Protein AF-A0A1Y1UZ65-F1 (afdb_monomer)

Sequence (209 aa):
MGFFDKCLCCFCLSKEESVKVATLSMIIIEILYSIFQLSVKNLVSFVFSILSIALIISLVLFIIGIKNDNTKYINQFKTFSGTILAIQVILLIKSIINSTMEYSSATDIEKIEEIKIDMENNNANMDISNENIISLIRTIALGSIILSIVFILIDIDYYISTTYYIKELLQIIDSKNMAMMKEESIQMMNNLSSNISNSNNLSFCYSNN

pLDDT: mean 87.38, std 12.07, range [41.28, 97.12]

Organism: NCBI:txid1754191

Structure (mmCIF, N/CA/C/O backbone):
data_AF-A0A1Y1UZ65-F1
#
_entry.id   AF-A0A1Y1UZ65-F1
#
loop_
_atom_site.group_PDB
_atom_site.id
_atom_site.type_symbol
_atom_site.label_atom_id
_atom_site.label_alt_id
_atom_site.label_comp_id
_atom_site.label_asym_id
_atom_site.label_entity_id
_atom_site.label_seq_id
_atom_site.pdbx_PDB_ins_code
_atom_site.Cartn_x
_atom_site.Cartn_y
_atom_site.Cartn_z
_atom_site.occupancy
_atom_site.B_iso_or_equiv
_atom_site.auth_seq_id
_atom_site.auth_comp_id
_atom_site.auth_asym_id
_atom_site.auth_atom_id
_atom_site.pdbx_PDB_model_num
ATOM 1 N N . MET A 1 1 ? -19.201 -10.030 -0.491 1.00 45.59 1 MET A N 1
ATOM 2 C CA . MET A 1 1 ? -18.348 -10.896 0.337 1.00 45.59 1 MET A CA 1
ATOM 3 C C . MET A 1 1 ? -16.938 -10.694 -0.168 1.00 45.59 1 MET A C 1
ATOM 5 O O . MET A 1 1 ? -16.686 -11.030 -1.320 1.00 45.59 1 MET A O 1
ATOM 9 N N . GLY A 1 2 ? -16.119 -9.971 0.594 1.00 41.28 2 GLY A N 1
ATOM 10 C CA . GLY A 1 2 ? -14.750 -9.624 0.190 1.00 41.28 2 GLY A CA 1
ATOM 11 C C . GLY A 1 2 ? -13.835 -10.842 0.280 1.00 41.28 2 GLY A C 1
ATOM 12 O O . GLY A 1 2 ? -14.161 -11.803 0.980 1.00 41.28 2 GLY A O 1
ATOM 13 N N . PHE A 1 3 ? -12.683 -10.803 -0.391 1.00 44.22 3 PHE A N 1
ATOM 14 C CA . PHE A 1 3 ? -11.696 -11.892 -0.373 1.00 44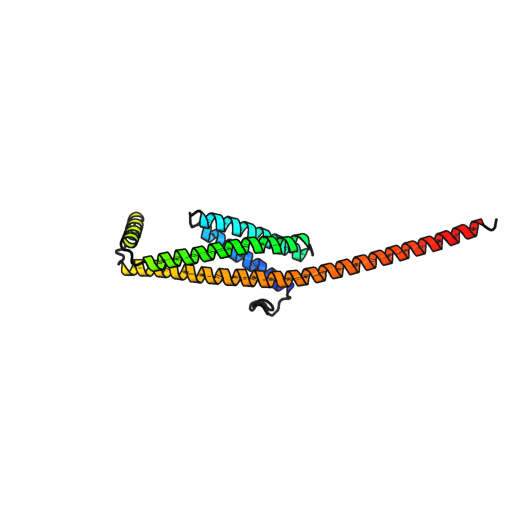.22 3 PHE A CA 1
ATOM 15 C C . PHE A 1 3 ? -11.200 -12.217 1.059 1.00 44.22 3 PHE A C 1
ATOM 17 O O . PHE A 1 3 ? -10.676 -13.301 1.311 1.00 44.22 3 PHE A O 1
ATOM 24 N N . PHE A 1 4 ? -11.439 -11.313 2.022 1.00 47.28 4 PHE A N 1
ATOM 25 C CA . PHE A 1 4 ? -11.056 -11.428 3.430 1.00 47.28 4 PHE A CA 1
ATOM 26 C C . PHE A 1 4 ? -12.197 -11.672 4.440 1.00 47.28 4 PHE A C 1
ATOM 28 O O . PHE A 1 4 ? -11.920 -11.679 5.638 1.00 47.28 4 PHE A O 1
ATOM 35 N N . ASP A 1 5 ? -13.453 -11.933 4.036 1.00 49.28 5 ASP A N 1
ATOM 36 C CA . ASP A 1 5 ? -14.495 -12.334 5.018 1.00 49.28 5 ASP A CA 1
ATOM 37 C C . ASP A 1 5 ? -14.121 -13.645 5.743 1.00 49.28 5 ASP A C 1
ATOM 39 O O . ASP A 1 5 ? -14.503 -13.885 6.890 1.00 49.28 5 ASP A O 1
ATOM 43 N N . LYS A 1 6 ? -13.301 -14.463 5.077 1.00 51.88 6 LYS A N 1
ATOM 44 C CA . LYS A 1 6 ? -12.410 -15.463 5.662 1.00 51.88 6 LYS A CA 1
ATOM 45 C C . LYS A 1 6 ? -11.116 -15.357 4.870 1.00 51.88 6 LYS A C 1
ATOM 47 O O . LYS A 1 6 ? -11.086 -15.800 3.727 1.00 51.88 6 LYS A O 1
ATOM 52 N N . CYS A 1 7 ? -10.087 -14.714 5.418 1.00 53.38 7 CYS A N 1
ATOM 53 C CA . CYS A 1 7 ? -8.776 -14.662 4.776 1.00 53.38 7 CYS A CA 1
ATOM 54 C C . CYS A 1 7 ? -8.394 -16.080 4.311 1.00 53.38 7 CYS A C 1
ATOM 56 O O . CYS A 1 7 ? -8.424 -17.015 5.114 1.00 53.38 7 CYS A O 1
ATOM 58 N N . LEU A 1 8 ? -8.075 -16.252 3.022 1.00 52.97 8 LEU A N 1
ATOM 59 C CA . LEU A 1 8 ? -7.710 -17.548 2.422 1.00 52.97 8 LEU A CA 1
ATOM 60 C C . LEU A 1 8 ? -6.551 -18.226 3.184 1.00 52.97 8 LEU A C 1
ATOM 62 O O . LEU A 1 8 ? -6.441 -19.449 3.216 1.00 52.97 8 LEU A O 1
ATOM 66 N N . CYS A 1 9 ? -5.736 -17.413 3.862 1.00 52.25 9 CYS A N 1
ATOM 67 C CA . CYS A 1 9 ? -4.599 -17.798 4.692 1.00 52.25 9 CYS A CA 1
ATOM 68 C C . CYS A 1 9 ? -4.980 -18.171 6.142 1.00 52.25 9 CYS A C 1
ATOM 70 O O . CYS A 1 9 ? -4.142 -18.689 6.877 1.00 52.25 9 CYS A O 1
ATOM 72 N N . CYS A 1 10 ? -6.200 -17.862 6.600 1.00 57.31 10 CYS A N 1
ATOM 73 C CA . CYS A 1 10 ? -6.578 -17.879 8.019 1.00 57.31 10 CYS A CA 1
ATOM 74 C C . CYS A 1 10 ? -8.000 -18.408 8.281 1.00 57.31 10 CYS A C 1
ATOM 76 O O . CYS A 1 10 ? -8.716 -17.871 9.125 1.00 57.31 10 CYS A O 1
ATOM 78 N N . PHE A 1 11 ? -8.409 -19.495 7.620 1.00 59.91 11 PHE A N 1
ATOM 79 C CA . PHE A 1 11 ? -9.717 -20.142 7.843 1.00 59.91 11 PHE A CA 1
ATOM 80 C C . PHE A 1 11 ? -10.023 -20.520 9.308 1.00 59.91 11 PHE A C 1
ATOM 82 O O . PHE A 1 11 ? -11.184 -20.756 9.641 1.00 59.91 11 PHE A O 1
ATOM 89 N N . CYS A 1 12 ? -9.010 -20.565 10.177 1.00 74.25 12 CYS A N 1
ATOM 90 C CA . CYS A 1 12 ? -9.132 -20.954 11.582 1.00 74.25 12 CYS A CA 1
ATOM 91 C C . CYS A 1 12 ? -9.103 -19.777 12.575 1.00 74.25 12 CYS A C 1
ATOM 93 O O . CYS A 1 12 ? -9.217 -20.017 13.776 1.00 74.25 12 CYS A O 1
ATOM 95 N N . LEU A 1 13 ? -8.913 -18.531 12.122 1.00 77.69 13 LEU A N 1
ATOM 96 C CA . LEU A 1 13 ? -8.821 -17.370 13.016 1.00 77.69 13 LEU A CA 1
ATOM 97 C C . LEU A 1 13 ? -10.171 -16.666 13.171 1.00 77.69 13 LEU A C 1
ATOM 99 O O . LEU A 1 13 ? -10.989 -16.629 12.252 1.00 77.69 13 LEU A O 1
ATOM 103 N N . SER A 1 14 ? -10.399 -16.083 14.351 1.00 86.25 14 SER A N 1
ATOM 104 C CA . SER A 1 14 ? -11.525 -15.172 14.555 1.00 86.25 14 SER A CA 1
ATOM 105 C C . SER A 1 14 ? -11.371 -13.945 13.649 1.00 86.25 14 SER A C 1
ATOM 107 O O . SER A 1 14 ? -10.269 -13.608 13.214 1.00 86.25 14 SER A O 1
ATOM 109 N N . LYS A 1 15 ? -12.476 -13.247 13.368 1.00 83.81 15 LYS A N 1
ATOM 110 C CA . LYS A 1 15 ? -12.462 -12.056 12.504 1.00 83.81 15 LYS A CA 1
ATOM 111 C C . LYS A 1 15 ? -11.484 -10.987 13.008 1.00 83.81 15 LYS A C 1
ATOM 113 O O . LYS A 1 15 ? -10.740 -10.415 12.219 1.00 83.81 15 LYS A O 1
ATOM 118 N N . GLU A 1 16 ? -11.446 -10.775 14.322 1.00 88.38 16 GLU A N 1
ATOM 119 C CA . GLU A 1 16 ? -10.513 -9.854 14.974 1.00 88.38 16 GLU A CA 1
ATOM 120 C C . GLU A 1 16 ? -9.050 -10.270 14.766 1.00 88.38 16 GLU A C 1
ATOM 122 O O . GLU A 1 16 ? -8.234 -9.458 14.328 1.00 88.38 16 GLU A O 1
ATOM 127 N N . GLU A 1 17 ? -8.712 -11.536 15.029 1.00 88.81 17 GLU A N 1
ATOM 128 C CA . GLU A 1 17 ? -7.342 -12.032 14.862 1.00 88.81 17 GLU A CA 1
ATOM 129 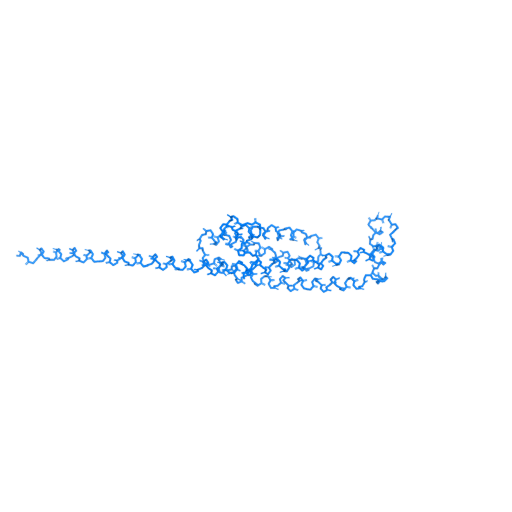C C . GLU A 1 17 ? -6.913 -12.027 13.390 1.00 88.81 17 GLU A C 1
ATOM 131 O O . GLU A 1 17 ? -5.784 -11.658 13.074 1.00 88.81 17 GLU A O 1
ATOM 136 N N . SER A 1 18 ? -7.829 -12.334 12.468 1.00 87.81 18 SER A N 1
ATOM 137 C CA . SER A 1 18 ? -7.574 -12.232 11.030 1.00 87.81 18 SER A CA 1
ATOM 138 C C . SER A 1 18 ? -7.218 -10.802 10.616 1.00 87.81 18 SER A C 1
ATOM 140 O O . SER A 1 18 ? -6.289 -10.612 9.833 1.00 87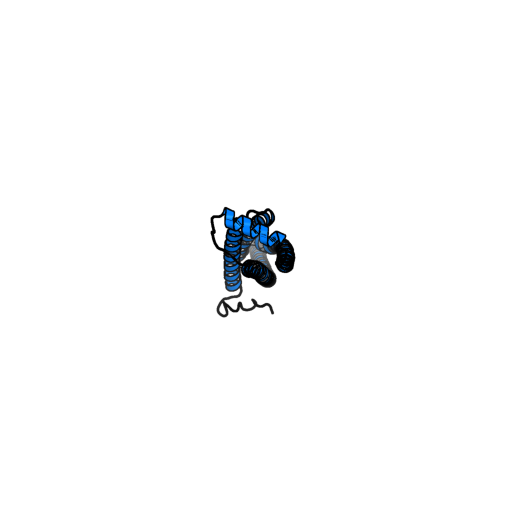.81 18 SER A O 1
ATOM 142 N N . VAL A 1 19 ? -7.924 -9.790 11.134 1.00 90.19 19 VAL A N 1
ATOM 143 C CA . VAL A 1 19 ? -7.627 -8.380 10.829 1.00 90.19 19 VAL A CA 1
ATOM 144 C C . VAL A 1 19 ? -6.292 -7.961 11.433 1.00 90.19 19 VAL A C 1
ATOM 146 O O . VAL A 1 19 ? -5.516 -7.291 10.754 1.00 90.19 19 VAL A O 1
ATOM 149 N N . LYS A 1 20 ? -5.968 -8.387 12.660 1.00 91.00 20 LYS A N 1
ATOM 150 C CA . LYS A 1 20 ? -4.657 -8.114 13.276 1.00 91.00 20 LYS A CA 1
ATOM 151 C C . LYS A 1 20 ? -3.515 -8.707 12.452 1.00 91.00 20 LYS A C 1
ATOM 153 O O . LYS A 1 20 ? -2.557 -7.997 12.156 1.00 91.00 20 LYS A O 1
ATOM 158 N N . VAL A 1 21 ? -3.629 -9.973 12.045 1.00 91.44 21 VAL A N 1
ATOM 159 C CA . VAL A 1 21 ? -2.618 -10.642 11.211 1.00 91.44 21 VAL A CA 1
ATOM 160 C C . VAL A 1 21 ? -2.488 -9.949 9.856 1.00 91.44 21 VAL A C 1
ATOM 162 O O . VAL A 1 21 ? -1.374 -9.618 9.465 1.00 91.44 21 VAL A O 1
ATOM 165 N N . ALA A 1 22 ? -3.600 -9.644 9.181 1.00 91.94 22 ALA A N 1
ATOM 166 C CA . ALA A 1 22 ? -3.573 -8.916 7.911 1.00 91.94 22 ALA A CA 1
ATOM 167 C C . ALA A 1 22 ? -2.931 -7.525 8.056 1.00 91.94 22 ALA A C 1
ATOM 169 O O . ALA A 1 22 ? -2.103 -7.141 7.234 1.00 91.94 22 ALA A O 1
ATOM 170 N N . THR A 1 23 ? -3.244 -6.800 9.134 1.00 94.50 23 THR A N 1
ATOM 171 C CA . THR A 1 23 ? -2.644 -5.490 9.436 1.00 94.50 23 THR A CA 1
ATOM 172 C C . THR A 1 23 ? -1.132 -5.610 9.627 1.00 94.50 23 THR A C 1
ATOM 174 O O . THR A 1 23 ? -0.376 -4.806 9.087 1.00 94.50 23 THR A O 1
ATOM 177 N N . LEU A 1 24 ? -0.668 -6.632 10.353 1.00 95.12 24 LEU A N 1
ATOM 178 C CA . LEU A 1 24 ? 0.761 -6.900 10.533 1.00 95.12 24 LEU A CA 1
ATOM 179 C C . LEU A 1 24 ? 1.447 -7.263 9.210 1.00 95.12 24 LEU A C 1
ATOM 181 O O . LEU A 1 24 ? 2.537 -6.764 8.938 1.00 95.12 24 LEU A O 1
ATOM 185 N N . SER A 1 25 ? 0.811 -8.081 8.369 1.00 93.19 25 SER A N 1
ATOM 186 C CA . SER A 1 25 ? 1.319 -8.393 7.030 1.00 93.19 25 SER A CA 1
ATOM 187 C C . SER A 1 25 ? 1.437 -7.138 6.164 1.00 93.19 25 SER A C 1
ATOM 189 O O . SER A 1 25 ? 2.477 -6.945 5.540 1.00 93.19 25 SER A O 1
ATOM 191 N N . MET A 1 26 ? 0.436 -6.250 6.184 1.00 93.75 26 MET A N 1
ATOM 192 C CA . MET A 1 26 ? 0.495 -4.970 5.470 1.00 93.75 26 MET A CA 1
ATOM 193 C C . MET A 1 26 ? 1.620 -4.071 5.985 1.00 93.75 26 MET A C 1
ATOM 195 O O . MET A 1 26 ? 2.338 -3.489 5.180 1.00 93.75 26 MET A O 1
ATOM 199 N N . ILE A 1 27 ? 1.843 -4.007 7.303 1.00 95.81 27 ILE A N 1
ATOM 200 C CA . ILE A 1 27 ? 2.982 -3.268 7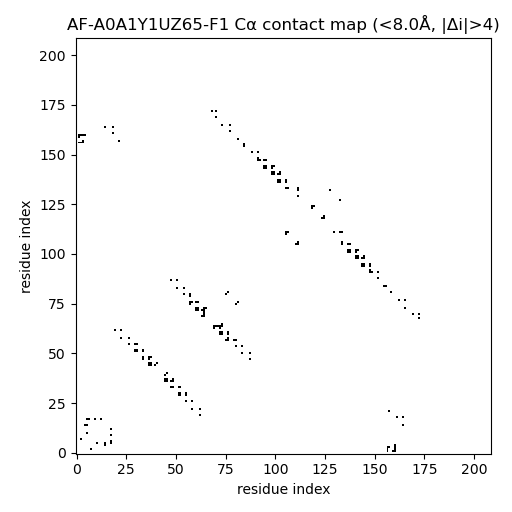.873 1.00 95.81 27 ILE A CA 1
ATOM 201 C C . ILE A 1 27 ? 4.311 -3.812 7.330 1.00 95.81 27 ILE A C 1
ATOM 203 O O . ILE A 1 27 ? 5.174 -3.032 6.936 1.00 95.81 27 ILE A O 1
ATOM 207 N N . ILE A 1 28 ? 4.487 -5.137 7.290 1.00 95.69 28 ILE A N 1
ATOM 208 C CA . ILE A 1 28 ? 5.716 -5.756 6.769 1.00 95.69 28 ILE A CA 1
ATOM 209 C C . ILE A 1 28 ? 5.898 -5.424 5.284 1.00 95.69 28 ILE A C 1
ATOM 211 O O . ILE A 1 28 ? 6.995 -5.040 4.879 1.00 95.69 28 ILE A O 1
ATOM 215 N N . ILE A 1 29 ? 4.834 -5.543 4.486 1.00 92.88 29 ILE A N 1
ATOM 216 C CA . ILE A 1 29 ? 4.851 -5.219 3.055 1.00 92.88 29 ILE A CA 1
ATOM 217 C C . ILE A 1 29 ? 5.246 -3.751 2.839 1.00 92.88 29 ILE A C 1
ATOM 219 O O . ILE A 1 29 ? 6.142 -3.480 2.044 1.00 92.88 29 ILE A O 1
ATOM 223 N N . GLU A 1 30 ? 4.654 -2.821 3.588 1.00 93.12 30 GLU A N 1
ATOM 224 C CA . GLU A 1 30 ? 4.954 -1.386 3.503 1.00 93.12 30 GLU A CA 1
ATOM 225 C C . GLU A 1 30 ? 6.395 -1.053 3.917 1.00 93.12 30 GLU A C 1
ATOM 227 O O . GLU A 1 30 ? 7.058 -0.237 3.275 1.00 93.12 30 GLU A O 1
ATOM 232 N N . ILE A 1 31 ? 6.934 -1.726 4.940 1.00 94.25 31 ILE A N 1
ATOM 233 C CA . ILE A 1 31 ? 8.343 -1.574 5.332 1.00 94.25 31 ILE A CA 1
ATOM 234 C C . ILE A 1 31 ? 9.268 -2.040 4.203 1.00 94.25 31 ILE A C 1
ATOM 236 O O . ILE A 1 31 ? 10.203 -1.324 3.839 1.00 94.25 31 ILE A O 1
ATOM 240 N N . LEU A 1 32 ? 9.018 -3.224 3.635 1.00 92.31 32 LEU A N 1
ATOM 241 C CA . LEU A 1 32 ? 9.824 -3.756 2.534 1.00 92.31 32 LEU A CA 1
ATOM 242 C C . LEU A 1 32 ? 9.746 -2.849 1.302 1.00 92.31 32 LEU A C 1
ATOM 244 O O . LEU A 1 32 ? 10.771 -2.560 0.682 1.00 92.31 32 LEU A O 1
ATOM 248 N N . TYR A 1 33 ? 8.550 -2.352 0.989 1.00 88.12 33 TYR A N 1
ATOM 249 C CA . TYR A 1 33 ? 8.326 -1.419 -0.106 1.00 88.12 33 TYR A CA 1
ATOM 250 C C . TYR A 1 33 ? 9.060 -0.087 0.113 1.00 88.12 33 TYR A C 1
ATOM 252 O O . TYR A 1 33 ? 9.748 0.389 -0.789 1.00 88.12 33 TYR A O 1
ATOM 260 N N . SER A 1 34 ? 9.011 0.473 1.325 1.00 89.69 34 SER A N 1
ATOM 261 C CA . SER A 1 34 ? 9.770 1.674 1.699 1.00 89.69 34 SER A CA 1
ATOM 262 C C . SER A 1 34 ? 11.281 1.490 1.544 1.00 89.69 34 SER A C 1
ATOM 264 O O . SER A 1 34 ? 11.950 2.346 0.969 1.00 89.69 34 SER A O 1
ATOM 266 N N . ILE A 1 35 ? 11.836 0.366 2.013 1.00 89.50 35 ILE A N 1
ATOM 267 C CA . ILE A 1 35 ? 13.273 0.066 1.879 1.00 89.50 35 ILE A CA 1
ATOM 268 C C . ILE A 1 35 ? 13.672 -0.025 0.401 1.00 89.50 35 ILE A C 1
ATOM 270 O O . ILE A 1 35 ? 14.699 0.526 -0.001 1.00 89.50 35 ILE A O 1
ATOM 274 N N . PHE A 1 36 ? 12.848 -0.683 -0.416 1.00 87.19 36 PHE A N 1
ATOM 275 C CA . PHE A 1 36 ? 13.073 -0.770 -1.855 1.00 87.19 36 PHE A CA 1
ATOM 276 C C . PHE A 1 36 ? 13.074 0.620 -2.509 1.00 87.19 36 PHE A C 1
ATOM 278 O O . PHE A 1 36 ? 14.002 0.957 -3.244 1.00 87.19 36 PHE A O 1
ATOM 285 N N . GLN A 1 37 ? 12.094 1.466 -2.180 1.00 86.00 37 GLN A N 1
ATOM 286 C CA . GLN A 1 37 ? 11.975 2.812 -2.745 1.00 86.00 37 GLN A CA 1
ATOM 287 C C . GLN A 1 37 ? 13.117 3.750 -2.337 1.00 86.00 37 GLN A C 1
ATOM 289 O O . GLN A 1 37 ? 13.541 4.568 -3.149 1.00 86.00 37 GLN A O 1
ATOM 294 N N . LEU A 1 38 ? 13.682 3.608 -1.134 1.00 83.69 38 LEU A N 1
ATOM 295 C CA . LEU A 1 38 ? 14.845 4.399 -0.702 1.00 83.69 38 LEU A CA 1
ATOM 296 C C . LEU A 1 38 ? 16.097 4.165 -1.562 1.00 83.69 38 LEU A C 1
ATOM 298 O O . LEU A 1 38 ? 16.977 5.025 -1.613 1.00 83.69 38 LEU A O 1
ATOM 302 N N . SER A 1 39 ? 16.176 3.028 -2.258 1.00 84.75 39 SER A N 1
ATOM 303 C CA . SER A 1 39 ? 17.274 2.740 -3.191 1.00 84.75 39 SER A CA 1
ATOM 304 C C . SER A 1 39 ? 17.165 3.560 -4.483 1.00 84.75 39 SER A C 1
ATOM 306 O O . SER A 1 39 ? 18.165 3.787 -5.165 1.00 84.75 39 SER A O 1
ATOM 308 N N . VAL A 1 40 ? 15.964 4.050 -4.804 1.00 83.19 40 VAL A N 1
ATOM 309 C CA . VAL A 1 40 ? 15.674 4.836 -6.001 1.00 83.19 40 VAL A CA 1
ATOM 310 C C . VAL A 1 40 ? 15.728 6.325 -5.645 1.00 83.19 40 VAL A C 1
ATOM 312 O O . VAL A 1 40 ? 14.835 6.877 -5.006 1.00 83.19 40 VAL A O 1
ATOM 315 N N . LYS A 1 41 ? 16.797 7.009 -6.063 1.00 84.31 41 LYS A N 1
ATOM 316 C CA . LYS A 1 41 ? 17.075 8.416 -5.714 1.00 84.31 41 LYS A CA 1
ATOM 317 C C . LYS A 1 41 ? 16.246 9.415 -6.533 1.00 84.31 41 LYS A C 1
ATOM 319 O O . LYS A 1 41 ? 16.802 10.285 -7.198 1.00 84.31 41 LYS A O 1
ATOM 324 N N . ASN A 1 42 ? 14.919 9.305 -6.502 1.00 87.69 42 ASN A N 1
ATOM 325 C CA . ASN A 1 42 ? 14.026 10.254 -7.166 1.00 87.69 42 ASN A CA 1
ATOM 326 C C . ASN A 1 42 ? 12.986 10.846 -6.190 1.00 87.69 42 ASN A C 1
ATOM 328 O O . ASN A 1 42 ? 12.662 10.267 -5.152 1.00 87.69 42 ASN A O 1
ATOM 332 N N . LEU A 1 43 ? 12.460 12.032 -6.524 1.00 87.75 43 LEU A N 1
ATOM 333 C CA . LEU A 1 43 ? 11.506 12.761 -5.677 1.00 87.75 43 LEU A CA 1
ATOM 334 C C . LEU A 1 43 ? 10.202 11.979 -5.445 1.00 87.75 43 LEU A C 1
ATOM 336 O O . LEU A 1 43 ? 9.610 12.067 -4.373 1.00 87.75 43 LEU A O 1
ATOM 340 N N . VAL A 1 44 ? 9.748 11.212 -6.438 1.00 86.94 44 VAL A N 1
ATOM 341 C CA . VAL A 1 44 ? 8.501 10.438 -6.357 1.00 86.94 44 VAL A CA 1
ATOM 342 C C . VAL A 1 44 ? 8.641 9.298 -5.342 1.00 86.94 44 VAL A C 1
ATOM 344 O O . VAL A 1 44 ? 7.777 9.143 -4.483 1.00 86.94 44 VAL A O 1
ATOM 347 N N . SER A 1 45 ? 9.752 8.564 -5.374 1.00 88.50 45 SER A N 1
ATOM 348 C CA . SER A 1 45 ? 10.125 7.515 -4.421 1.00 88.50 45 SER A CA 1
ATOM 349 C C . SER A 1 45 ? 10.267 8.064 -3.000 1.00 88.50 45 SER A C 1
ATOM 351 O O . SER A 1 45 ? 9.821 7.432 -2.039 1.00 88.50 45 SER A O 1
ATOM 353 N N . PHE A 1 46 ? 10.799 9.282 -2.854 1.00 90.00 46 PHE A N 1
ATOM 354 C CA . PHE A 1 46 ? 10.843 9.970 -1.563 1.00 90.00 46 PHE A CA 1
ATOM 355 C C . PHE A 1 46 ? 9.438 10.272 -1.014 1.00 90.00 46 PHE A C 1
ATOM 357 O O . PHE A 1 46 ? 9.152 9.976 0.146 1.00 90.00 46 PHE A O 1
ATOM 364 N N . VAL A 1 47 ? 8.530 10.793 -1.849 1.00 91.38 47 VAL A N 1
ATOM 365 C CA . VAL A 1 47 ? 7.127 11.035 -1.461 1.00 91.38 47 VAL A CA 1
ATOM 366 C C . VAL A 1 47 ? 6.422 9.728 -1.081 1.00 91.38 47 VAL A C 1
ATOM 368 O O . VAL A 1 47 ? 5.742 9.685 -0.056 1.00 91.38 47 VAL A O 1
ATOM 371 N N . PHE A 1 48 ? 6.624 8.649 -1.846 1.00 89.19 48 PHE A N 1
ATOM 372 C CA . PHE A 1 48 ? 6.101 7.320 -1.508 1.00 89.19 48 PHE A CA 1
ATOM 373 C C . PHE A 1 48 ? 6.577 6.837 -0.139 1.00 89.19 48 PHE A C 1
ATOM 375 O O . PHE A 1 48 ? 5.770 6.343 0.645 1.00 89.19 48 PHE A O 1
ATOM 382 N N . SER A 1 49 ? 7.861 7.021 0.166 1.00 91.31 49 SER A N 1
ATOM 383 C CA . SER A 1 49 ? 8.440 6.614 1.450 1.00 91.31 49 SER A CA 1
ATOM 384 C C . SER A 1 49 ? 7.787 7.360 2.620 1.00 91.31 49 SER A C 1
ATOM 386 O O . SER A 1 49 ? 7.441 6.751 3.629 1.00 91.31 49 SER A O 1
ATOM 388 N N . ILE A 1 50 ? 7.538 8.669 2.477 1.00 92.94 50 ILE A N 1
ATOM 389 C CA . ILE A 1 50 ? 6.835 9.460 3.502 1.00 92.94 50 ILE A CA 1
ATOM 390 C C . ILE A 1 50 ? 5.399 8.958 3.703 1.00 92.94 50 ILE A C 1
ATOM 392 O O . ILE A 1 50 ? 4.961 8.796 4.844 1.00 92.94 50 ILE A O 1
ATOM 396 N N . LEU A 1 51 ? 4.667 8.707 2.613 1.00 94.38 51 LEU A N 1
ATOM 397 C CA . LEU A 1 51 ? 3.292 8.200 2.679 1.00 94.38 51 LEU A CA 1
ATOM 398 C C . LEU A 1 51 ? 3.227 6.813 3.327 1.00 94.38 51 LEU A C 1
ATOM 400 O O . LEU A 1 51 ? 2.365 6.584 4.172 1.00 94.38 51 LEU A O 1
ATOM 404 N N . SER A 1 52 ? 4.165 5.928 2.989 1.00 92.56 52 SER A N 1
ATOM 405 C CA . SER A 1 52 ? 4.273 4.591 3.575 1.00 92.56 52 SER A CA 1
ATOM 406 C C . SER A 1 52 ? 4.559 4.652 5.080 1.00 92.56 52 SER A C 1
ATOM 408 O O . SER A 1 52 ? 3.857 4.021 5.867 1.00 92.56 52 SER A O 1
ATOM 410 N N . ILE A 1 53 ? 5.488 5.508 5.529 1.00 93.81 53 ILE A N 1
ATOM 411 C CA . ILE A 1 53 ? 5.743 5.730 6.965 1.00 93.81 53 ILE A CA 1
ATOM 412 C C . ILE A 1 53 ? 4.480 6.232 7.681 1.00 93.81 53 ILE A C 1
ATOM 414 O O . ILE A 1 53 ? 4.137 5.737 8.758 1.00 93.81 53 ILE A O 1
ATOM 418 N N . ALA A 1 54 ? 3.764 7.195 7.092 1.00 95.56 54 ALA A N 1
ATOM 419 C CA . ALA A 1 54 ? 2.516 7.698 7.659 1.00 95.56 54 ALA A CA 1
ATOM 420 C C . ALA A 1 54 ? 1.441 6.598 7.753 1.00 95.56 54 ALA A C 1
ATOM 422 O O . ALA A 1 54 ? 0.733 6.510 8.761 1.00 95.56 54 ALA A O 1
ATOM 423 N N . LEU A 1 55 ? 1.353 5.727 6.743 1.00 95.25 55 LEU A N 1
ATOM 424 C CA . LEU A 1 55 ? 0.446 4.583 6.744 1.00 95.25 55 LEU A CA 1
ATOM 425 C C . LEU A 1 55 ? 0.826 3.560 7.818 1.00 95.25 55 LEU A C 1
ATOM 427 O O . LEU A 1 55 ? -0.047 3.128 8.566 1.00 95.25 55 LEU A O 1
ATOM 431 N N . ILE A 1 56 ? 2.114 3.237 7.969 1.00 96.00 56 ILE A N 1
ATOM 432 C CA . ILE A 1 56 ? 2.620 2.342 9.021 1.00 96.00 56 ILE A CA 1
ATOM 433 C C . ILE A 1 56 ? 2.227 2.868 10.404 1.00 96.00 56 ILE A C 1
ATOM 435 O O . ILE A 1 56 ? 1.672 2.120 11.209 1.00 96.00 56 ILE A O 1
ATOM 439 N N . ILE A 1 57 ? 2.444 4.160 10.679 1.00 96.25 57 ILE A N 1
ATOM 440 C CA . ILE A 1 57 ? 2.032 4.780 11.949 1.00 96.25 57 ILE A CA 1
ATOM 441 C C . ILE A 1 57 ? 0.517 4.628 12.152 1.00 96.25 57 ILE A C 1
ATOM 443 O O . ILE A 1 57 ? 0.072 4.240 13.234 1.00 96.25 57 ILE A O 1
ATOM 447 N N . SER A 1 58 ? -0.281 4.873 11.109 1.00 96.12 58 SER A N 1
ATOM 448 C CA . SER A 1 58 ? -1.736 4.697 11.156 1.00 96.12 58 SER A CA 1
ATOM 449 C C . SER A 1 58 ? -2.152 3.251 11.441 1.00 96.12 58 SER A C 1
ATOM 451 O O . SER A 1 58 ? -3.090 3.032 12.205 1.00 96.12 58 SER A O 1
ATOM 453 N N . LEU A 1 59 ? -1.474 2.264 10.851 1.00 96.00 59 LEU A N 1
ATOM 454 C CA . LEU A 1 59 ? -1.744 0.836 11.048 1.00 96.00 59 LEU A CA 1
ATOM 455 C C . LEU A 1 59 ? -1.383 0.396 12.474 1.00 96.00 59 LEU A C 1
ATOM 457 O O . LEU A 1 59 ? -2.137 -0.338 13.110 1.00 96.00 59 LEU A O 1
ATOM 461 N N . VAL A 1 60 ? -0.276 0.900 13.026 1.00 97.00 60 VAL A N 1
ATOM 462 C CA . VAL A 1 60 ? 0.107 0.651 14.424 1.00 97.00 60 VAL A CA 1
ATOM 463 C C . VAL A 1 60 ? -0.930 1.237 15.386 1.00 97.00 60 VAL A C 1
ATOM 465 O O . VAL A 1 60 ? -1.383 0.545 16.301 1.00 97.00 60 VAL A O 1
ATOM 468 N N . LEU A 1 61 ? -1.362 2.484 15.163 1.00 96.69 61 LEU A N 1
ATOM 469 C CA . LEU A 1 61 ? -2.432 3.103 15.952 1.00 96.69 61 LEU A CA 1
ATOM 470 C C . LEU A 1 61 ? -3.749 2.333 15.831 1.00 96.69 61 LEU A C 1
ATOM 472 O O . LEU A 1 61 ? -4.478 2.220 16.815 1.00 96.69 61 LEU A O 1
ATOM 476 N N . PHE A 1 62 ? -4.038 1.760 14.663 1.00 96.75 62 PHE A N 1
ATOM 477 C CA . PHE A 1 62 ? -5.215 0.927 14.455 1.00 96.75 62 PHE A CA 1
ATOM 478 C C . PHE A 1 62 ? -5.182 -0.358 15.294 1.00 96.75 62 PHE A C 1
ATOM 480 O O . PHE A 1 62 ? -6.162 -0.651 15.979 1.00 96.75 62 PHE A O 1
ATOM 487 N N . ILE A 1 63 ? -4.049 -1.070 15.338 1.00 96.50 63 ILE A N 1
ATOM 488 C CA . ILE A 1 63 ? -3.877 -2.252 16.205 1.00 96.50 63 ILE A CA 1
ATOM 489 C C . ILE A 1 63 ? -4.081 -1.879 17.680 1.00 96.50 63 ILE A C 1
ATOM 491 O O . ILE A 1 63 ? -4.790 -2.578 18.408 1.00 96.50 63 ILE A O 1
ATOM 495 N N . ILE A 1 64 ? -3.492 -0.763 18.124 1.00 97.12 64 ILE A N 1
ATOM 496 C CA . ILE A 1 64 ? -3.674 -0.241 19.489 1.00 97.12 64 ILE A CA 1
ATOM 497 C C . ILE A 1 64 ? -5.147 0.114 19.742 1.00 97.12 64 ILE A C 1
ATOM 499 O O . ILE A 1 64 ? -5.663 -0.132 20.833 1.00 97.12 64 ILE A O 1
ATOM 503 N N . GLY A 1 65 ? -5.823 0.673 18.737 1.00 95.88 65 GLY A N 1
ATOM 504 C CA . GLY A 1 65 ? -7.242 1.007 18.764 1.00 95.88 65 GLY A CA 1
ATOM 505 C C . GLY A 1 65 ? -8.129 -0.213 18.978 1.00 95.88 65 GLY A C 1
ATOM 506 O O . GLY A 1 65 ? -8.951 -0.190 19.889 1.00 95.88 65 GLY A O 1
ATOM 507 N N . ILE A 1 66 ? -7.914 -1.283 18.203 1.00 95.00 66 ILE A N 1
ATOM 508 C CA . ILE A 1 66 ? -8.633 -2.557 18.361 1.00 95.00 66 ILE A CA 1
ATOM 509 C C . ILE A 1 66 ? -8.395 -3.130 19.759 1.00 95.00 66 ILE A C 1
ATOM 511 O O . ILE A 1 66 ? -9.345 -3.469 20.450 1.00 95.00 66 ILE A O 1
ATOM 515 N N . LYS A 1 67 ? -7.133 -3.207 20.203 1.00 95.25 67 LYS A N 1
ATOM 516 C CA . LYS A 1 67 ? -6.780 -3.833 21.488 1.00 95.25 67 LYS A CA 1
ATOM 517 C C . LYS A 1 67 ? -7.440 -3.159 22.699 1.00 95.25 67 LYS A C 1
ATOM 519 O O . LYS A 1 67 ? -7.679 -3.825 23.701 1.00 95.25 67 LYS A O 1
ATOM 524 N N . ASN A 1 68 ? -7.675 -1.851 22.624 1.00 94.75 68 ASN A N 1
ATOM 525 C CA . ASN A 1 68 ? -8.163 -1.047 23.744 1.00 94.75 68 ASN A CA 1
ATOM 526 C C . ASN A 1 68 ? -9.621 -0.580 23.574 1.00 94.75 68 ASN A C 1
ATOM 528 O O . ASN A 1 68 ? -10.022 0.340 24.284 1.00 94.75 68 ASN A O 1
ATOM 532 N N . ASP A 1 69 ? -10.378 -1.123 22.610 1.00 93.81 69 ASP A N 1
ATOM 533 C CA . ASP A 1 69 ? -11.725 -0.647 22.242 1.00 93.81 69 ASP A CA 1
ATOM 534 C C . ASP A 1 69 ? -11.784 0.888 22.022 1.00 93.81 69 ASP A C 1
ATOM 536 O O . ASP A 1 69 ? -12.792 1.555 22.272 1.00 93.81 69 ASP A O 1
ATOM 540 N N . ASN A 1 70 ? -10.680 1.495 21.564 1.00 95.25 70 ASN A N 1
ATOM 541 C CA . ASN A 1 70 ? -10.557 2.947 21.469 1.00 95.25 70 ASN A CA 1
ATOM 542 C C . ASN A 1 70 ? -11.092 3.451 20.123 1.00 95.25 70 ASN A C 1
ATOM 544 O O . ASN A 1 70 ? -10.377 3.512 19.114 1.00 95.25 70 ASN A O 1
ATOM 548 N N . THR A 1 71 ? -12.356 3.876 20.133 1.00 93.75 71 THR A N 1
ATOM 549 C CA . THR A 1 71 ? -13.082 4.365 18.951 1.00 93.75 71 THR A CA 1
ATOM 550 C C . THR A 1 71 ? -12.399 5.545 18.260 1.00 93.75 71 THR A C 1
ATOM 552 O O . THR A 1 71 ? -12.522 5.690 17.044 1.00 93.75 71 THR A O 1
ATOM 555 N N . LYS A 1 72 ? -11.626 6.369 18.984 1.00 95.25 72 LYS A N 1
ATOM 556 C CA . LYS A 1 72 ? -10.889 7.498 18.399 1.00 95.25 72 LYS A CA 1
ATOM 557 C C . LYS A 1 72 ? -9.818 7.012 17.425 1.00 95.25 72 LYS A C 1
ATOM 559 O O . LYS A 1 72 ? -9.772 7.505 16.302 1.00 95.25 72 LYS A O 1
ATOM 564 N N . TYR A 1 73 ? -8.992 6.043 17.819 1.00 95.00 73 TYR A N 1
ATOM 565 C CA . TYR A 1 73 ? -7.943 5.499 16.945 1.00 95.00 73 TYR A CA 1
ATOM 566 C C . TYR A 1 73 ? -8.524 4.693 15.781 1.00 95.00 73 TYR A C 1
ATOM 568 O O . TYR A 1 73 ? -8.065 4.827 14.648 1.00 95.00 73 TYR A O 1
ATOM 576 N N . ILE A 1 74 ? -9.589 3.929 16.039 1.00 94.75 74 ILE A N 1
ATOM 577 C CA . ILE A 1 74 ? -10.312 3.173 15.008 1.00 94.75 74 ILE A CA 1
ATOM 578 C C . ILE A 1 74 ? -10.882 4.117 13.931 1.00 94.75 74 ILE A C 1
ATOM 580 O O . ILE A 1 74 ? -10.711 3.885 12.733 1.00 94.75 74 ILE A O 1
ATOM 584 N N . ASN A 1 75 ? -11.514 5.223 14.340 1.00 92.75 75 ASN A N 1
ATOM 585 C CA . ASN A 1 75 ? -12.058 6.215 13.410 1.00 92.75 75 ASN A CA 1
ATOM 586 C C . ASN A 1 75 ? -10.970 7.023 12.691 1.00 92.75 75 ASN A C 1
ATOM 588 O O . ASN A 1 75 ? -11.135 7.353 11.516 1.00 92.75 75 ASN A O 1
ATOM 592 N N . GLN A 1 76 ? -9.856 7.329 13.364 1.00 93.25 76 GLN A N 1
ATOM 593 C CA . GLN A 1 76 ? -8.714 8.002 12.739 1.00 93.25 76 GLN A CA 1
ATOM 594 C C . GLN A 1 76 ? -8.141 7.177 11.587 1.00 93.25 76 GLN A C 1
ATOM 596 O O . GLN A 1 76 ? -7.940 7.734 10.510 1.00 93.25 76 GLN A O 1
ATOM 601 N N . PHE A 1 77 ? -7.960 5.865 11.777 1.00 93.88 77 PHE A N 1
ATOM 602 C CA . PHE A 1 77 ? -7.531 4.961 10.710 1.00 93.88 77 PHE A CA 1
ATOM 603 C C . PHE A 1 77 ? -8.459 5.060 9.491 1.00 93.88 77 PHE A C 1
ATOM 605 O O . PHE A 1 77 ? -8.009 5.356 8.389 1.00 93.88 77 PHE A O 1
ATOM 612 N N . LYS A 1 78 ? -9.778 4.924 9.679 1.00 90.81 78 LYS A N 1
ATOM 613 C CA . LYS A 1 78 ? -10.741 4.931 8.564 1.00 90.81 78 LYS A CA 1
ATOM 614 C C . LYS A 1 78 ? -10.579 6.143 7.632 1.00 90.81 78 LYS A C 1
ATOM 616 O O . LYS A 1 78 ? -10.568 5.977 6.410 1.00 90.81 78 LYS A O 1
ATOM 621 N N . THR A 1 79 ? -10.455 7.342 8.200 1.00 91.19 79 THR A N 1
ATOM 622 C CA . THR A 1 79 ? -10.353 8.597 7.435 1.00 91.19 79 THR A CA 1
ATOM 623 C C . THR A 1 79 ? -8.942 8.827 6.893 1.00 91.19 79 THR A C 1
ATOM 625 O O . THR A 1 79 ? -8.765 9.169 5.722 1.00 91.19 79 THR A O 1
ATOM 628 N N . PHE A 1 80 ? -7.928 8.640 7.739 1.00 94.19 80 PHE A N 1
ATOM 629 C CA . PHE A 1 80 ? -6.545 8.961 7.400 1.00 94.19 80 PHE A CA 1
ATOM 630 C C . PHE A 1 80 ? -5.959 7.946 6.416 1.00 94.19 80 PHE A C 1
ATOM 632 O O . PHE A 1 80 ? -5.429 8.331 5.376 1.00 94.19 80 PHE A O 1
ATOM 639 N N . SER A 1 81 ? -6.142 6.651 6.683 1.00 91.00 81 SER A N 1
ATOM 640 C CA . SER A 1 81 ? -5.658 5.574 5.817 1.00 91.00 81 SER A CA 1
ATOM 641 C C . SER A 1 81 ? -6.346 5.592 4.459 1.00 91.00 81 SER A C 1
ATOM 643 O O . SER A 1 81 ? -5.674 5.419 3.454 1.00 91.00 81 SER A O 1
ATOM 645 N N . GLY A 1 82 ? -7.650 5.895 4.399 1.00 91.56 82 GLY A N 1
ATOM 646 C CA . GLY A 1 82 ? -8.359 6.023 3.121 1.00 91.56 82 GLY A CA 1
ATOM 647 C C . GLY A 1 82 ? -7.815 7.156 2.245 1.00 91.56 82 GLY A C 1
ATOM 648 O O . GLY A 1 82 ? -7.693 7.001 1.033 1.00 91.56 82 GLY A O 1
ATOM 649 N N . THR A 1 83 ? -7.426 8.277 2.861 1.00 95.06 83 THR A N 1
ATOM 650 C CA . THR A 1 83 ? -6.814 9.406 2.142 1.00 95.06 83 THR A CA 1
ATOM 651 C C . THR A 1 83 ? -5.425 9.044 1.619 1.00 95.06 83 THR A C 1
ATOM 653 O O . THR A 1 83 ? -5.125 9.304 0.455 1.00 95.06 83 THR A O 1
ATOM 656 N N . ILE A 1 84 ? -4.587 8.414 2.452 1.00 94.94 84 ILE A N 1
ATOM 657 C CA . ILE A 1 84 ? -3.248 7.970 2.036 1.00 94.94 84 ILE A CA 1
ATOM 658 C C . ILE A 1 84 ? -3.347 6.953 0.899 1.00 94.94 84 ILE A C 1
ATOM 660 O O . ILE A 1 84 ? -2.668 7.115 -0.112 1.00 94.94 84 ILE A O 1
ATOM 664 N N . LEU A 1 85 ? -4.238 5.972 1.034 1.00 93.38 85 LEU A N 1
ATOM 665 C CA . LEU A 1 85 ? -4.484 4.939 0.034 1.00 93.38 85 LEU A CA 1
ATOM 666 C C . LEU A 1 85 ? -4.894 5.545 -1.313 1.00 93.38 85 LEU A C 1
ATOM 668 O O . LEU A 1 85 ? -4.355 5.177 -2.351 1.00 93.38 85 LEU A O 1
ATOM 672 N N . ALA A 1 86 ? -5.803 6.525 -1.310 1.00 95.31 86 ALA A N 1
ATOM 673 C CA . ALA A 1 86 ? -6.210 7.212 -2.534 1.00 95.31 86 ALA A CA 1
ATOM 674 C C . ALA A 1 86 ? -5.024 7.906 -3.228 1.00 95.31 86 ALA A C 1
ATOM 676 O O . ALA A 1 86 ? -4.876 7.808 -4.447 1.00 95.31 86 ALA A O 1
ATOM 677 N N . ILE A 1 87 ? -4.152 8.568 -2.459 1.00 95.62 87 ILE A N 1
ATOM 678 C CA . ILE A 1 87 ? -2.942 9.206 -2.994 1.00 95.62 87 ILE A CA 1
ATOM 679 C C . ILE A 1 87 ? -1.968 8.148 -3.535 1.00 95.62 87 ILE A C 1
ATOM 681 O O . ILE A 1 87 ? -1.466 8.309 -4.647 1.00 95.62 87 ILE A O 1
ATOM 685 N N . GLN A 1 88 ? -1.728 7.058 -2.799 1.00 92.50 88 GLN A N 1
ATOM 686 C CA . GLN A 1 88 ? -0.870 5.951 -3.238 1.00 92.50 88 GLN A CA 1
ATOM 687 C C . GLN A 1 88 ? -1.371 5.340 -4.552 1.00 92.50 88 GLN A C 1
ATOM 689 O O . GLN A 1 88 ? -0.586 5.200 -5.487 1.00 92.50 88 GLN A O 1
ATOM 694 N N . VAL A 1 89 ? -2.675 5.070 -4.677 1.00 95.06 89 VAL A N 1
ATOM 695 C CA . VAL A 1 89 ? -3.278 4.536 -5.909 1.00 95.06 89 VAL A CA 1
ATOM 696 C C . VAL A 1 89 ? -3.066 5.485 -7.092 1.00 95.06 89 VAL A C 1
ATOM 698 O O . VAL A 1 89 ? -2.672 5.035 -8.166 1.00 95.06 89 VAL A O 1
ATOM 701 N N . ILE A 1 90 ? -3.250 6.799 -6.914 1.00 95.81 90 ILE A N 1
ATOM 702 C CA . ILE A 1 90 ? -2.985 7.788 -7.977 1.00 95.81 90 ILE A CA 1
ATOM 703 C C . ILE A 1 90 ? -1.516 7.742 -8.416 1.00 95.81 90 ILE A C 1
ATOM 705 O O . ILE A 1 90 ? -1.217 7.774 -9.613 1.00 95.81 90 ILE A O 1
ATOM 709 N N . LEU A 1 91 ? -0.588 7.655 -7.462 1.00 93.50 91 LEU A N 1
ATOM 710 C CA . LEU A 1 91 ? 0.838 7.577 -7.764 1.00 93.50 91 LEU A CA 1
ATOM 711 C C . LEU A 1 91 ? 1.214 6.252 -8.450 1.00 93.50 91 LEU A C 1
ATOM 713 O O . LEU A 1 91 ? 2.039 6.264 -9.362 1.00 93.50 91 LEU A O 1
ATOM 717 N N . LEU A 1 92 ? 0.590 5.130 -8.077 1.00 93.12 92 LEU A N 1
ATOM 718 C CA . LEU A 1 92 ? 0.780 3.835 -8.739 1.00 93.12 92 LEU A CA 1
ATOM 719 C C . LEU A 1 92 ? 0.223 3.843 -10.169 1.00 93.12 92 LEU A C 1
ATOM 721 O O . LEU A 1 92 ? 0.884 3.354 -11.080 1.00 93.12 92 LEU A O 1
ATOM 725 N N . ILE A 1 93 ? -0.928 4.479 -10.409 1.00 95.94 93 ILE A N 1
ATOM 726 C CA . ILE A 1 93 ? -1.455 4.691 -11.768 1.00 95.94 93 ILE A CA 1
ATOM 727 C C . ILE A 1 93 ? -0.465 5.510 -12.603 1.00 95.94 93 ILE A C 1
ATOM 729 O O . ILE A 1 93 ? -0.162 5.146 -13.739 1.00 95.94 93 ILE A O 1
ATOM 733 N N . LYS A 1 94 ? 0.093 6.588 -12.039 1.00 94.56 94 LYS A N 1
ATOM 734 C CA . LYS A 1 94 ? 1.143 7.368 -12.708 1.00 94.56 94 LYS A CA 1
ATOM 735 C C . LYS A 1 94 ? 2.378 6.509 -13.016 1.00 94.56 94 LYS A C 1
ATOM 737 O O . LYS A 1 94 ? 2.936 6.635 -14.102 1.00 94.56 94 LYS A O 1
ATOM 742 N N . SER A 1 95 ? 2.776 5.626 -12.099 1.00 91.56 95 SER A N 1
ATOM 743 C CA . SER A 1 95 ? 3.871 4.670 -12.313 1.00 91.56 95 SER A CA 1
ATOM 744 C C . SER A 1 95 ? 3.587 3.736 -13.494 1.00 91.56 95 SER A C 1
ATOM 746 O O . SER A 1 95 ? 4.429 3.589 -14.374 1.00 91.56 95 SER A O 1
ATOM 748 N N . ILE A 1 96 ? 2.368 3.191 -13.586 1.00 96.12 96 ILE A N 1
ATOM 749 C CA . ILE A 1 96 ? 1.933 2.346 -14.710 1.00 96.12 96 ILE A CA 1
ATOM 750 C C . ILE A 1 96 ? 2.020 3.106 -16.040 1.00 96.12 96 ILE A C 1
ATOM 752 O O . ILE A 1 96 ? 2.516 2.557 -17.026 1.00 96.12 96 ILE A O 1
ATOM 756 N N . ILE A 1 97 ? 1.575 4.367 -16.078 1.00 96.69 97 ILE A N 1
ATOM 757 C CA . ILE A 1 97 ? 1.667 5.212 -17.279 1.00 96.69 97 ILE A CA 1
ATOM 758 C C . ILE A 1 97 ? 3.134 5.393 -17.687 1.00 96.69 97 ILE A C 1
ATOM 760 O O . ILE A 1 97 ? 3.476 5.145 -18.842 1.00 96.69 97 ILE A O 1
ATOM 764 N N . ASN A 1 98 ? 4.006 5.752 -16.741 1.00 93.44 98 ASN A N 1
ATOM 765 C CA . ASN A 1 98 ? 5.435 5.932 -17.001 1.00 93.44 98 ASN A CA 1
ATOM 766 C C . ASN A 1 98 ? 6.086 4.644 -17.527 1.00 93.44 98 ASN A C 1
ATOM 768 O O . ASN A 1 98 ? 6.743 4.677 -18.563 1.00 93.44 98 ASN A O 1
ATOM 772 N N . SER A 1 99 ? 5.841 3.498 -16.887 1.00 94.56 99 SER A N 1
ATOM 773 C CA . SER A 1 99 ? 6.376 2.211 -17.349 1.00 94.56 99 SER A CA 1
ATOM 774 C C . SER A 1 99 ? 5.812 1.800 -18.714 1.00 94.56 99 SER A C 1
ATOM 776 O O . SER A 1 99 ? 6.517 1.200 -19.520 1.00 94.56 99 SER A O 1
ATOM 778 N N . THR A 1 100 ? 4.571 2.169 -19.038 1.00 96.75 100 THR A N 1
ATOM 779 C CA . THR A 1 100 ? 4.003 1.942 -20.380 1.00 96.75 100 THR A CA 1
ATOM 780 C C . THR A 1 100 ? 4.709 2.794 -21.439 1.00 96.75 100 THR A C 1
ATOM 782 O O . THR A 1 100 ? 4.989 2.313 -22.543 1.00 96.75 100 THR A O 1
ATOM 785 N N . MET A 1 101 ? 5.037 4.048 -21.111 1.00 95.19 101 MET A N 1
ATOM 786 C CA . MET A 1 101 ? 5.833 4.914 -21.982 1.00 95.19 101 MET A CA 1
ATOM 787 C C . MET A 1 101 ? 7.245 4.354 -22.174 1.00 95.19 101 MET A C 1
ATOM 789 O O . MET A 1 101 ? 7.703 4.259 -23.311 1.00 95.19 101 MET A O 1
ATOM 793 N N . GLU A 1 102 ? 7.904 3.916 -21.097 1.00 92.50 102 GLU A N 1
ATOM 794 C CA . GLU A 1 102 ? 9.221 3.267 -21.147 1.00 92.50 102 GLU A CA 1
ATOM 795 C C . GLU A 1 102 ? 9.201 2.029 -22.046 1.00 92.50 102 GLU A C 1
ATOM 797 O O . GLU A 1 102 ? 10.003 1.941 -22.976 1.00 92.50 102 GLU A O 1
ATOM 802 N N . TYR A 1 103 ? 8.227 1.136 -21.847 1.00 94.69 103 TYR A N 1
ATOM 803 C CA . TYR A 1 103 ? 8.028 -0.057 -22.669 1.00 94.69 103 TYR A CA 1
ATOM 804 C C . TYR A 1 103 ? 7.890 0.281 -24.159 1.00 94.69 103 TYR A C 1
ATOM 806 O O . TYR A 1 103 ? 8.518 -0.352 -25.011 1.00 94.69 103 TYR A O 1
ATOM 814 N N . SER A 1 104 ? 7.077 1.294 -24.472 1.00 93.56 104 SER A N 1
ATOM 815 C CA . SER A 1 104 ? 6.814 1.726 -25.850 1.00 93.56 104 SER A CA 1
ATOM 816 C C . SER A 1 104 ? 8.052 2.351 -26.494 1.00 93.56 104 SER A C 1
ATOM 818 O O . SER A 1 104 ? 8.316 2.129 -27.671 1.00 93.56 104 SER A O 1
ATOM 820 N N . SER A 1 105 ? 8.844 3.081 -25.708 1.00 91.81 105 SER A N 1
ATOM 821 C CA . SER A 1 105 ? 10.091 3.715 -26.146 1.00 91.81 105 SER A CA 1
ATOM 822 C C . SER A 1 105 ? 11.307 2.785 -26.146 1.00 91.81 105 SER A C 1
ATOM 824 O O . SER A 1 105 ? 12.406 3.233 -26.446 1.00 91.81 105 SER A O 1
ATOM 826 N N . ALA A 1 106 ? 11.151 1.502 -25.809 1.00 89.88 106 ALA A N 1
ATOM 827 C CA . ALA A 1 106 ? 12.289 0.596 -25.651 1.00 89.88 106 ALA A CA 1
ATOM 828 C C . ALA A 1 106 ? 13.105 0.399 -26.941 1.00 89.88 106 ALA A C 1
ATOM 830 O O . ALA A 1 106 ? 14.249 -0.018 -26.859 1.00 89.88 106 ALA A O 1
ATOM 831 N N . THR A 1 107 ? 12.532 0.674 -28.118 1.00 90.00 107 THR A N 1
ATOM 832 C CA . THR A 1 107 ? 13.214 0.585 -29.423 1.00 90.00 107 THR A CA 1
ATOM 833 C C . THR A 1 107 ? 13.883 1.888 -29.861 1.00 90.00 107 THR A C 1
ATOM 835 O O . THR A 1 107 ? 14.398 1.950 -30.974 1.00 90.00 107 THR A O 1
ATOM 838 N N . ASP A 1 108 ? 13.822 2.935 -29.040 1.00 91.12 108 ASP A N 1
ATOM 839 C CA . ASP A 1 108 ? 14.442 4.223 -29.331 1.00 91.12 108 ASP A CA 1
ATOM 840 C C . ASP A 1 108 ? 15.971 4.106 -29.257 1.00 91.12 108 ASP A C 1
ATOM 842 O O . ASP A 1 108 ? 16.525 3.697 -28.234 1.00 91.12 108 ASP A O 1
ATOM 846 N N . ILE A 1 109 ? 16.646 4.432 -30.361 1.00 87.31 109 ILE A N 1
ATOM 847 C CA . ILE A 1 109 ? 18.097 4.271 -30.504 1.00 87.31 109 ILE A CA 1
ATOM 848 C C . ILE A 1 109 ? 18.830 5.164 -29.501 1.00 87.31 109 ILE A C 1
ATOM 850 O O . ILE A 1 109 ? 19.786 4.699 -28.884 1.00 87.31 109 ILE A O 1
ATOM 854 N N . GLU A 1 110 ? 18.339 6.385 -29.267 1.00 88.38 110 GLU A N 1
ATOM 855 C CA . GLU A 1 110 ? 18.971 7.335 -28.343 1.00 88.38 110 GLU A CA 1
ATOM 856 C C . GLU A 1 110 ? 18.998 6.779 -26.911 1.00 88.38 110 GLU A C 1
ATOM 858 O O . GLU A 1 110 ? 20.021 6.837 -26.231 1.00 88.38 110 GLU A O 1
ATOM 863 N N . LYS A 1 111 ? 17.908 6.132 -26.475 1.00 83.88 111 LYS A N 1
ATOM 864 C CA . LYS A 1 111 ? 17.834 5.492 -25.150 1.00 83.88 111 LYS A CA 1
ATOM 865 C C . LYS A 1 111 ? 18.733 4.269 -25.027 1.00 83.88 111 LYS A C 1
ATOM 867 O O . LYS A 1 111 ? 19.286 4.009 -23.960 1.00 83.88 111 LYS A O 1
ATOM 872 N N . ILE A 1 112 ? 18.849 3.481 -26.094 1.00 87.25 112 ILE A N 1
ATOM 873 C CA . ILE A 1 112 ? 19.731 2.309 -26.109 1.00 87.25 112 ILE A CA 1
ATOM 874 C C . ILE A 1 112 ? 21.191 2.761 -25.997 1.00 87.25 112 ILE A C 1
ATOM 876 O O . ILE A 1 112 ? 21.958 2.143 -25.259 1.00 87.25 112 ILE A O 1
ATOM 880 N N . GLU A 1 113 ? 21.569 3.831 -26.698 1.00 87.06 113 GLU A N 1
ATOM 881 C CA . GLU A 1 113 ? 22.909 4.416 -26.617 1.00 87.06 113 GLU A CA 1
ATOM 882 C C . GLU A 1 113 ? 23.204 4.994 -25.228 1.00 87.06 113 GLU A C 1
ATOM 884 O O . GLU A 1 113 ? 24.264 4.706 -24.677 1.00 87.06 113 GLU A O 1
ATOM 889 N N . GLU A 1 114 ? 22.257 5.711 -24.614 1.00 87.62 114 GLU A N 1
ATOM 890 C CA . GLU A 1 114 ? 22.395 6.231 -23.244 1.00 87.62 114 GLU A CA 1
ATOM 891 C C . GLU A 1 114 ? 22.687 5.108 -22.233 1.00 87.62 114 GLU A C 1
ATOM 893 O O . GLU A 1 114 ? 23.644 5.182 -21.462 1.00 87.62 114 GLU A O 1
ATOM 898 N N . ILE A 1 115 ? 21.929 4.008 -22.297 1.00 85.94 115 ILE A N 1
ATOM 899 C CA . ILE A 1 115 ? 22.122 2.857 -21.403 1.00 85.94 115 ILE A CA 1
ATOM 900 C C . ILE A 1 115 ? 23.477 2.179 -21.639 1.00 85.94 115 ILE A C 1
ATOM 902 O O . ILE A 1 115 ? 24.115 1.738 -20.682 1.00 85.94 115 ILE A O 1
ATOM 906 N N . LYS A 1 116 ? 23.938 2.087 -22.893 1.00 85.88 116 LYS A N 1
ATOM 907 C CA . LYS A 1 116 ? 25.268 1.538 -23.196 1.00 85.88 116 LYS A CA 1
ATOM 908 C C . LYS A 1 116 ? 26.380 2.387 -22.596 1.00 85.88 116 LYS A C 1
ATOM 910 O O . LYS A 1 116 ? 27.274 1.830 -21.966 1.00 85.88 116 LYS A O 1
ATOM 915 N N . ILE A 1 117 ? 26.291 3.708 -22.742 1.00 86.94 117 ILE A N 1
ATOM 916 C CA . ILE A 1 117 ? 27.258 4.649 -22.166 1.00 86.94 117 ILE A CA 1
ATOM 917 C C . ILE A 1 117 ? 27.304 4.487 -20.640 1.00 86.94 117 ILE A C 1
ATOM 919 O O . ILE A 1 117 ? 28.384 4.405 -20.054 1.00 86.94 117 ILE A O 1
ATOM 923 N N . ASP A 1 118 ? 26.148 4.362 -19.987 1.00 85.62 118 ASP A N 1
ATOM 924 C CA . ASP A 1 118 ? 26.080 4.116 -18.544 1.00 85.62 118 ASP A CA 1
ATOM 925 C C . ASP A 1 118 ? 26.697 2.768 -18.137 1.00 85.62 118 ASP A C 1
ATOM 927 O O . ASP A 1 118 ? 27.358 2.676 -17.099 1.00 85.62 118 ASP A O 1
ATOM 931 N N . MET A 1 119 ? 26.530 1.712 -18.937 1.00 84.12 119 MET A N 1
ATOM 932 C CA . MET A 1 119 ? 27.154 0.408 -18.678 1.00 84.12 119 MET A CA 1
ATOM 933 C C . MET A 1 119 ? 28.680 0.449 -18.840 1.00 84.12 119 MET A C 1
ATOM 935 O O . MET A 1 119 ? 29.397 -0.074 -17.980 1.00 84.12 119 MET A O 1
ATOM 939 N N . GLU A 1 120 ? 29.180 1.114 -19.884 1.00 84.62 120 GLU A N 1
ATOM 940 C CA . GLU A 1 120 ? 30.615 1.312 -20.125 1.00 84.62 120 GLU A CA 1
ATOM 941 C C . GLU A 1 120 ? 31.268 2.105 -18.984 1.00 84.62 120 GLU A C 1
ATOM 943 O O . GLU A 1 120 ? 32.295 1.689 -18.441 1.00 84.62 120 GLU A O 1
ATOM 948 N N . ASN A 1 121 ? 30.622 3.186 -18.533 1.00 85.00 121 ASN A N 1
ATOM 949 C CA . ASN A 1 121 ? 31.089 4.004 -17.409 1.00 85.00 121 ASN A CA 1
ATOM 950 C C . ASN A 1 121 ? 31.164 3.230 -16.080 1.00 85.00 121 ASN A C 1
ATOM 952 O O . ASN A 1 121 ? 31.950 3.580 -15.199 1.00 85.00 121 ASN A O 1
ATOM 956 N N . ASN A 1 122 ? 30.376 2.162 -15.932 1.00 82.88 122 ASN A N 1
ATOM 957 C CA . ASN A 1 122 ? 30.367 1.302 -14.749 1.00 82.88 122 ASN A CA 1
ATOM 958 C C . ASN A 1 122 ? 31.324 0.094 -14.857 1.00 82.88 122 ASN A C 1
ATOM 960 O O . ASN A 1 122 ? 31.229 -0.835 -14.052 1.00 82.88 122 ASN A O 1
ATOM 964 N N . ASN A 1 123 ? 32.267 0.099 -15.811 1.00 74.38 123 ASN A N 1
ATOM 965 C CA . ASN A 1 123 ? 33.232 -0.983 -16.075 1.00 74.38 123 ASN A CA 1
ATOM 966 C C . ASN A 1 123 ? 32.588 -2.346 -16.389 1.00 74.38 123 ASN A C 1
ATOM 968 O O . ASN A 1 123 ? 33.231 -3.394 -16.252 1.00 74.38 123 ASN A O 1
ATOM 972 N N . ALA A 1 124 ? 31.331 -2.361 -16.834 1.00 70.62 124 ALA A N 1
ATOM 973 C CA . ALA A 1 124 ? 30.720 -3.556 -17.387 1.00 70.62 124 ALA A CA 1
ATOM 974 C C . ALA A 1 124 ? 31.202 -3.709 -18.837 1.00 70.62 124 ALA A C 1
ATOM 976 O O . ALA A 1 124 ? 30.495 -3.353 -19.771 1.00 70.62 124 ALA A O 1
ATOM 977 N N . ASN A 1 125 ? 32.422 -4.225 -19.035 1.00 63.69 125 ASN A N 1
ATOM 978 C CA . ASN A 1 125 ? 32.941 -4.591 -20.361 1.00 63.69 125 ASN A CA 1
ATOM 979 C C . ASN A 1 125 ? 32.185 -5.818 -20.902 1.00 63.69 125 ASN A C 1
ATOM 981 O O . ASN A 1 125 ? 32.730 -6.919 -20.988 1.00 63.69 125 ASN A O 1
ATOM 985 N N . MET A 1 126 ? 30.904 -5.645 -21.209 1.00 68.56 126 MET A N 1
ATOM 986 C CA . MET A 1 126 ? 30.061 -6.640 -21.851 1.00 68.56 126 MET A CA 1
ATOM 987 C C . MET A 1 126 ? 29.594 -6.081 -23.188 1.00 68.56 126 MET A C 1
ATOM 989 O O . MET A 1 126 ? 28.914 -5.060 -23.241 1.00 68.56 126 MET A O 1
ATOM 993 N N . ASP A 1 127 ? 29.938 -6.781 -24.265 1.00 77.75 127 ASP A N 1
ATOM 994 C CA . ASP A 1 127 ? 29.358 -6.541 -25.581 1.00 77.75 127 ASP A CA 1
ATOM 995 C C . ASP A 1 127 ? 27.898 -7.020 -25.562 1.00 77.75 127 ASP A C 1
ATOM 997 O O . ASP A 1 127 ? 27.591 -8.199 -25.757 1.00 77.75 127 ASP A O 1
ATOM 1001 N N . ILE A 1 128 ? 26.992 -6.118 -25.182 1.00 83.12 128 ILE A N 1
ATOM 1002 C CA . ILE A 1 128 ? 25.561 -6.396 -25.091 1.00 83.12 128 ILE A CA 1
ATOM 1003 C C . ILE A 1 128 ? 24.898 -5.934 -26.389 1.00 83.12 128 ILE A C 1
ATOM 1005 O O . ILE A 1 128 ? 24.848 -4.744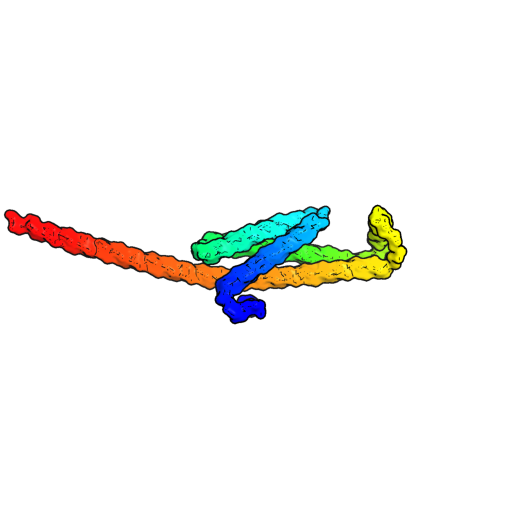 -26.710 1.00 83.12 128 ILE A O 1
ATOM 1009 N N . SER A 1 129 ? 24.318 -6.890 -27.119 1.00 90.19 129 SER A N 1
ATOM 1010 C CA . SER A 1 129 ? 23.492 -6.610 -28.298 1.00 90.19 129 SER A CA 1
ATOM 1011 C C . SER A 1 129 ? 22.316 -5.689 -27.950 1.00 90.19 129 SER A C 1
ATOM 1013 O O . SER A 1 129 ? 21.692 -5.861 -26.899 1.00 90.19 129 SER A O 1
ATOM 1015 N N . ASN A 1 130 ? 21.933 -4.794 -28.865 1.00 89.69 130 ASN A N 1
ATOM 1016 C CA . ASN A 1 130 ? 20.773 -3.907 -28.691 1.00 89.69 130 ASN A CA 1
ATOM 1017 C C . ASN A 1 130 ? 19.495 -4.681 -28.330 1.00 89.69 130 ASN A C 1
ATOM 1019 O O . ASN A 1 130 ? 18.713 -4.234 -27.500 1.00 89.69 130 ASN A O 1
ATOM 1023 N N . GLU A 1 131 ? 19.309 -5.870 -28.901 1.00 92.56 131 GLU A N 1
ATOM 1024 C CA . GLU A 1 131 ? 18.160 -6.747 -28.648 1.00 92.56 131 GLU A CA 1
ATOM 1025 C C . GLU A 1 131 ? 18.037 -7.145 -27.169 1.00 92.56 131 GLU A C 1
ATOM 1027 O O . GLU A 1 131 ? 16.938 -7.129 -26.609 1.00 92.56 131 GLU A O 1
ATOM 1032 N N . ASN A 1 132 ? 19.167 -7.415 -26.509 1.00 91.25 132 ASN A N 1
ATOM 1033 C CA . ASN A 1 132 ? 19.207 -7.724 -25.080 1.00 91.25 132 ASN A CA 1
ATOM 1034 C C . ASN A 1 132 ? 18.825 -6.507 -24.228 1.00 91.25 132 ASN A C 1
ATOM 1036 O O . ASN A 1 132 ? 18.078 -6.658 -23.262 1.00 91.25 132 ASN A O 1
ATOM 1040 N N . ILE A 1 133 ? 19.274 -5.304 -24.604 1.00 90.69 133 ILE A N 1
ATOM 1041 C CA . ILE A 1 133 ? 18.919 -4.056 -23.907 1.00 90.69 133 ILE A CA 1
ATOM 1042 C C . ILE A 1 133 ? 17.419 -3.779 -24.048 1.00 90.69 133 ILE A C 1
ATOM 1044 O O . ILE A 1 133 ? 16.734 -3.553 -23.052 1.00 90.69 133 ILE A O 1
ATOM 1048 N N . ILE A 1 134 ? 16.879 -3.880 -25.266 1.00 93.62 134 ILE A N 1
ATOM 1049 C CA . ILE A 1 134 ? 15.446 -3.697 -25.540 1.00 93.62 134 ILE A CA 1
ATOM 1050 C C . ILE A 1 134 ? 14.613 -4.686 -24.712 1.00 93.62 134 ILE A C 1
ATOM 1052 O O . ILE A 1 134 ? 13.624 -4.303 -24.080 1.00 93.62 134 ILE A O 1
ATOM 1056 N N . SER A 1 135 ? 15.009 -5.964 -24.705 1.00 94.69 135 SER A N 1
ATOM 1057 C CA . SER A 1 135 ? 14.346 -7.010 -23.921 1.00 94.69 135 SER A CA 1
ATOM 1058 C C . SER A 1 135 ? 14.380 -6.705 -22.422 1.00 94.69 135 SER A C 1
ATOM 1060 O O . SER A 1 135 ? 13.359 -6.841 -21.742 1.00 94.69 135 SER A O 1
ATOM 1062 N N . LEU A 1 136 ? 15.516 -6.226 -21.908 1.00 91.94 136 LEU A N 1
ATOM 1063 C CA . LEU A 1 136 ? 15.680 -5.857 -20.504 1.00 91.94 136 LEU A CA 1
ATOM 1064 C C . LEU A 1 136 ? 14.749 -4.705 -20.107 1.00 91.94 136 LEU A C 1
ATOM 1066 O O . LEU A 1 136 ? 13.994 -4.852 -19.146 1.00 91.94 136 LEU A O 1
ATOM 1070 N N . ILE A 1 137 ? 14.739 -3.603 -20.869 1.00 93.00 137 ILE A N 1
ATOM 1071 C CA . ILE A 1 137 ? 13.858 -2.448 -20.616 1.00 93.00 137 ILE A CA 1
ATOM 1072 C C . ILE A 1 137 ? 12.397 -2.901 -20.587 1.00 93.00 137 ILE A C 1
ATOM 1074 O O . ILE A 1 137 ? 11.662 -2.602 -19.647 1.00 93.00 137 ILE A O 1
ATOM 1078 N N . ARG A 1 138 ? 11.976 -3.679 -21.592 1.00 95.69 138 ARG A N 1
ATOM 1079 C CA . ARG A 1 138 ? 10.604 -4.198 -21.679 1.00 95.69 138 ARG A CA 1
ATOM 1080 C C . ARG A 1 138 ? 10.249 -5.103 -20.506 1.00 95.69 138 ARG A C 1
ATOM 1082 O O . ARG A 1 138 ? 9.141 -5.003 -19.986 1.00 95.69 138 ARG A O 1
ATOM 1089 N N . THR A 1 139 ? 11.171 -5.966 -20.090 1.00 95.75 139 THR A N 1
ATOM 1090 C CA . THR A 1 139 ? 10.969 -6.884 -18.963 1.00 95.75 139 THR A CA 1
ATOM 1091 C C . THR A 1 139 ? 10.809 -6.116 -17.655 1.00 95.75 139 THR A C 1
ATOM 1093 O O . THR A 1 139 ? 9.873 -6.386 -16.904 1.00 95.75 139 THR A O 1
ATOM 1096 N N . ILE A 1 140 ? 11.665 -5.120 -17.405 1.00 93.19 140 ILE A N 1
ATOM 1097 C CA . ILE A 1 140 ? 11.583 -4.263 -16.215 1.00 93.19 140 ILE A CA 1
ATOM 1098 C C . ILE A 1 140 ? 10.269 -3.474 -16.213 1.00 93.19 140 ILE A C 1
ATOM 1100 O O . ILE A 1 140 ? 9.549 -3.484 -15.214 1.00 93.19 140 ILE A O 1
ATOM 1104 N N . ALA A 1 141 ? 9.914 -2.853 -17.339 1.00 95.25 141 ALA A N 1
ATOM 1105 C CA . ALA A 1 141 ? 8.683 -2.083 -17.469 1.00 95.25 141 ALA A CA 1
ATOM 1106 C C . ALA A 1 141 ? 7.426 -2.947 -17.254 1.00 95.25 141 ALA A C 1
ATOM 1108 O O . ALA A 1 141 ? 6.534 -2.562 -16.499 1.00 95.25 141 ALA A O 1
ATOM 1109 N N . LEU A 1 142 ? 7.365 -4.146 -17.851 1.00 97.12 142 LEU A N 1
ATOM 1110 C CA . LEU A 1 142 ? 6.265 -5.093 -17.627 1.00 97.12 142 LEU A CA 1
ATOM 1111 C C . LEU A 1 142 ? 6.189 -5.548 -16.168 1.00 97.12 142 LEU A C 1
ATOM 1113 O O . LEU A 1 142 ? 5.099 -5.582 -15.597 1.00 97.12 142 LEU A O 1
ATOM 1117 N N . GLY A 1 143 ? 7.334 -5.861 -15.557 1.00 95.31 143 GLY A N 1
ATOM 1118 C CA . GLY A 1 143 ? 7.412 -6.216 -14.142 1.00 95.31 143 GLY A CA 1
ATOM 1119 C C . GLY A 1 143 ? 6.861 -5.106 -13.246 1.00 95.31 143 GLY A C 1
ATOM 1120 O O . GLY A 1 143 ? 6.034 -5.378 -12.378 1.00 95.31 143 GLY A O 1
ATOM 1121 N N . SER A 1 144 ? 7.244 -3.852 -13.508 1.00 92.44 144 SER A N 1
ATOM 1122 C CA . SER A 1 144 ? 6.745 -2.666 -12.799 1.00 92.44 144 SER A CA 1
ATOM 1123 C C . SER A 1 144 ? 5.224 -2.503 -12.921 1.00 92.44 144 SER A C 1
ATOM 1125 O O . SER A 1 144 ? 4.543 -2.261 -11.919 1.00 92.44 144 SER A O 1
ATOM 1127 N N . ILE A 1 145 ? 4.668 -2.696 -14.124 1.00 96.44 145 ILE A N 1
ATOM 1128 C CA . ILE A 1 145 ? 3.219 -2.616 -14.371 1.00 96.44 145 ILE A CA 1
ATOM 1129 C C . ILE A 1 145 ? 2.474 -3.693 -13.579 1.00 96.44 145 ILE A C 1
ATOM 1131 O O . ILE A 1 145 ? 1.534 -3.377 -12.848 1.00 96.44 145 ILE A O 1
ATOM 1135 N N . ILE A 1 146 ? 2.899 -4.956 -13.697 1.00 97.00 146 ILE A N 1
ATOM 1136 C CA . ILE A 1 146 ? 2.261 -6.087 -13.007 1.00 97.00 146 ILE A CA 1
ATOM 1137 C C . ILE A 1 146 ? 2.310 -5.872 -11.495 1.00 97.00 146 ILE A C 1
ATOM 1139 O O . ILE A 1 146 ? 1.287 -5.995 -10.822 1.00 97.00 146 ILE A O 1
ATOM 1143 N N . LEU A 1 147 ? 3.478 -5.503 -10.969 1.00 92.56 147 LEU A N 1
ATOM 1144 C CA . LEU A 1 147 ? 3.669 -5.265 -9.545 1.00 92.56 147 LEU A CA 1
ATOM 1145 C C . LEU A 1 147 ? 2.764 -4.132 -9.040 1.00 92.56 147 LEU A C 1
ATOM 1147 O O . LEU A 1 147 ? 2.080 -4.303 -8.035 1.00 92.56 147 LEU A O 1
ATOM 1151 N N . SER A 1 148 ? 2.691 -3.014 -9.770 1.00 94.00 148 SER A N 1
ATOM 1152 C CA . SER A 1 148 ? 1.829 -1.876 -9.418 1.00 94.00 148 SER A CA 1
ATOM 1153 C C . SER A 1 148 ? 0.347 -2.261 -9.381 1.00 94.00 148 SER A C 1
ATOM 1155 O O . SER A 1 148 ? -0.366 -1.861 -8.464 1.00 94.00 148 SER A O 1
ATOM 1157 N N . ILE A 1 149 ? -0.121 -3.069 -10.339 1.00 96.69 149 ILE A N 1
ATOM 1158 C CA . ILE A 1 149 ? -1.505 -3.569 -10.357 1.00 96.69 149 ILE A CA 1
ATOM 1159 C C . ILE A 1 149 ? -1.774 -4.462 -9.141 1.00 96.69 149 ILE A C 1
ATOM 1161 O O . ILE A 1 149 ? -2.804 -4.307 -8.488 1.00 96.69 149 ILE A O 1
ATOM 1165 N N . VAL A 1 150 ? -0.853 -5.375 -8.817 1.00 94.62 150 VAL A N 1
ATOM 1166 C CA . VAL A 1 150 ? -0.984 -6.264 -7.653 1.00 94.62 150 VAL A CA 1
ATOM 1167 C C . VAL A 1 150 ? -1.067 -5.461 -6.355 1.00 94.62 150 VAL A C 1
ATOM 1169 O O . VAL A 1 150 ? -1.955 -5.729 -5.548 1.00 94.62 150 VAL A O 1
ATOM 1172 N N . PHE A 1 151 ? -0.216 -4.446 -6.177 1.00 91.81 151 PHE A N 1
ATOM 1173 C CA . PHE A 1 151 ? -0.273 -3.560 -5.010 1.00 91.81 151 PHE A CA 1
ATOM 1174 C C . PHE A 1 151 ? -1.615 -2.835 -4.897 1.00 91.81 151 PHE A C 1
ATOM 1176 O O . PHE A 1 151 ? -2.249 -2.918 -3.851 1.00 91.81 151 PHE A O 1
ATOM 1183 N N . ILE A 1 152 ? -2.105 -2.229 -5.986 1.00 94.81 152 ILE A N 1
ATOM 1184 C CA . ILE A 1 152 ? -3.417 -1.559 -5.999 1.00 94.81 152 ILE A CA 1
AT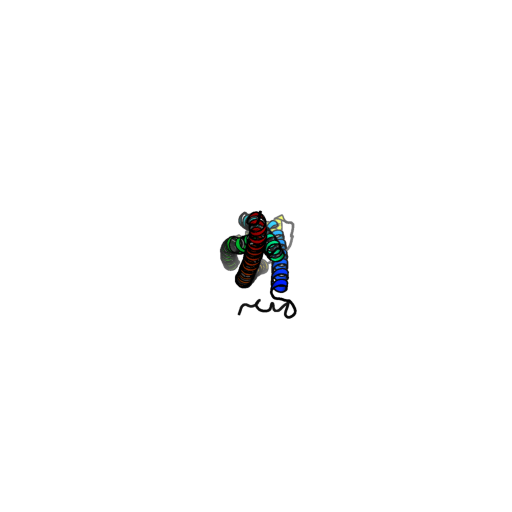OM 1185 C C . ILE A 1 152 ? -4.530 -2.514 -5.539 1.00 94.81 152 ILE A C 1
ATOM 1187 O O . ILE A 1 152 ? -5.390 -2.125 -4.750 1.00 94.81 152 ILE A O 1
ATOM 1191 N N . LEU A 1 153 ? -4.531 -3.758 -6.029 1.00 94.75 153 LEU A N 1
ATOM 1192 C CA . LEU A 1 153 ? -5.550 -4.743 -5.661 1.00 94.75 153 LEU A CA 1
ATOM 1193 C C . LEU A 1 153 ? -5.469 -5.125 -4.178 1.00 94.75 153 LEU A C 1
ATOM 1195 O O . LEU A 1 153 ? -6.505 -5.156 -3.515 1.00 94.75 153 LEU A O 1
ATOM 1199 N N . ILE A 1 154 ? -4.262 -5.379 -3.663 1.00 92.19 154 ILE A N 1
ATOM 1200 C CA . ILE A 1 154 ? -4.033 -5.708 -2.248 1.00 92.19 154 ILE A CA 1
ATOM 1201 C C . ILE A 1 154 ? -4.487 -4.553 -1.350 1.00 92.19 154 ILE A C 1
ATOM 1203 O O . ILE A 1 154 ? -5.239 -4.775 -0.403 1.00 92.19 154 ILE A O 1
ATOM 1207 N N . ASP A 1 155 ? -4.084 -3.328 -1.677 1.00 91.25 155 ASP A N 1
ATOM 1208 C CA . ASP A 1 155 ? -4.387 -2.119 -0.914 1.00 91.25 155 ASP A CA 1
ATOM 1209 C C . ASP A 1 155 ? -5.898 -1.866 -0.832 1.00 91.25 155 ASP A C 1
ATOM 1211 O O . ASP A 1 155 ? -6.458 -1.685 0.256 1.00 91.25 155 ASP A O 1
ATOM 1215 N N . ILE A 1 156 ? -6.584 -1.892 -1.979 1.00 93.94 156 ILE A N 1
ATOM 1216 C CA . ILE A 1 156 ? -8.031 -1.661 -2.050 1.00 93.94 156 ILE A CA 1
ATOM 1217 C C . ILE A 1 156 ? -8.792 -2.741 -1.279 1.00 93.94 156 ILE A C 1
ATOM 1219 O O . ILE A 1 156 ? -9.679 -2.420 -0.482 1.00 93.94 156 ILE A O 1
ATOM 1223 N N . ASP A 1 157 ? -8.459 -4.012 -1.498 1.00 91.19 157 ASP A N 1
ATOM 1224 C CA . ASP A 1 157 ? -9.156 -5.129 -0.860 1.00 91.19 157 ASP A CA 1
ATOM 1225 C C . ASP A 1 157 ? -8.936 -5.138 0.661 1.00 91.19 157 ASP A C 1
ATOM 1227 O O . ASP A 1 157 ? -9.891 -5.291 1.434 1.00 91.19 157 ASP A O 1
ATOM 1231 N N . TYR A 1 158 ? -7.706 -4.857 1.106 1.00 91.44 158 TYR A N 1
ATOM 1232 C CA . TYR A 1 158 ? -7.382 -4.674 2.517 1.00 91.44 158 TYR A CA 1
ATOM 1233 C C . TYR A 1 158 ? -8.174 -3.515 3.137 1.00 91.44 158 TYR A C 1
ATOM 1235 O O . TYR A 1 158 ? -8.787 -3.682 4.198 1.00 91.44 158 TYR A O 1
ATOM 1243 N N . TYR A 1 159 ? -8.210 -2.349 2.484 1.00 93.50 159 TYR A N 1
ATOM 1244 C CA . TYR A 1 159 ? -8.912 -1.174 3.002 1.00 93.50 159 TYR A CA 1
ATOM 1245 C C . TYR A 1 159 ? -10.421 -1.408 3.124 1.00 93.50 159 TYR A C 1
ATOM 1247 O O . TYR A 1 159 ? -11.016 -1.089 4.160 1.00 93.50 159 TYR A O 1
ATOM 1255 N N . ILE A 1 160 ? -11.050 -1.990 2.097 1.00 92.12 160 ILE A N 1
ATOM 1256 C CA . ILE A 1 160 ? -12.488 -2.291 2.098 1.00 92.12 160 ILE A CA 1
ATOM 1257 C C . ILE A 1 160 ? -12.817 -3.288 3.212 1.00 92.12 160 ILE A C 1
ATOM 1259 O O . ILE A 1 160 ? -13.720 -3.040 4.017 1.00 92.12 160 ILE A O 1
ATOM 1263 N N . SER A 1 161 ? -12.059 -4.381 3.297 1.00 90.19 161 SER A N 1
ATOM 1264 C CA . SER A 1 161 ? -12.288 -5.444 4.279 1.00 90.19 161 SER A CA 1
ATOM 1265 C C . SER A 1 161 ? -12.097 -4.948 5.712 1.00 90.19 161 SER A C 1
ATOM 1267 O O . SER A 1 161 ? -12.932 -5.195 6.587 1.00 90.19 161 SER A O 1
ATOM 1269 N N . THR A 1 162 ? -11.051 -4.156 5.947 1.00 91.81 162 THR A N 1
ATOM 1270 C CA . THR A 1 162 ? -10.781 -3.553 7.257 1.00 91.81 162 THR A CA 1
ATOM 1271 C C . THR A 1 162 ? -11.850 -2.528 7.628 1.00 91.81 162 THR A C 1
ATOM 1273 O O . THR A 1 162 ? -12.328 -2.514 8.759 1.00 91.81 162 THR A O 1
ATOM 1276 N N . THR A 1 163 ? -12.309 -1.709 6.679 1.00 92.81 163 THR A N 1
ATOM 1277 C CA . THR A 1 163 ? -13.384 -0.732 6.923 1.00 92.81 163 THR A CA 1
ATOM 1278 C C . THR A 1 163 ? -14.712 -1.411 7.259 1.00 92.81 163 THR A C 1
ATOM 1280 O O . THR A 1 163 ? -15.457 -0.928 8.116 1.00 92.81 163 THR A O 1
ATOM 1283 N N . TYR A 1 164 ? -15.008 -2.544 6.617 1.00 91.50 164 TYR A N 1
ATOM 1284 C CA . TYR A 1 164 ? -16.178 -3.353 6.940 1.00 91.50 164 TYR A CA 1
ATOM 1285 C C . TYR A 1 164 ? -16.105 -3.895 8.375 1.00 91.50 164 TYR A C 1
ATOM 1287 O O . TYR A 1 164 ? -17.052 -3.726 9.143 1.00 91.50 164 TYR A O 1
ATOM 1295 N N . TYR A 1 165 ? -14.954 -4.445 8.772 1.00 92.19 165 TYR A N 1
ATOM 1296 C CA . TYR A 1 165 ? -14.714 -4.871 10.152 1.00 92.19 165 TYR A CA 1
ATOM 1297 C C . TYR A 1 165 ? -14.848 -3.719 11.159 1.00 92.19 165 TYR A C 1
ATOM 1299 O O . TYR A 1 165 ? -15.530 -3.864 12.169 1.00 92.19 165 TYR A O 1
ATOM 1307 N N . ILE A 1 166 ? -14.268 -2.552 10.864 1.00 93.62 166 ILE A N 1
ATOM 1308 C CA . ILE A 1 166 ? -14.366 -1.357 11.714 1.00 93.62 166 ILE A CA 1
ATOM 1309 C C . ILE A 1 166 ? -15.821 -0.974 11.974 1.00 93.62 166 ILE A C 1
ATOM 1311 O O . ILE A 1 166 ? -16.177 -0.635 13.100 1.00 93.62 166 ILE A O 1
ATOM 1315 N N . LYS A 1 167 ? -16.669 -1.027 10.942 1.00 93.31 167 LYS A N 1
ATOM 1316 C CA . LYS A 1 167 ? -18.086 -0.686 11.077 1.00 93.31 167 LYS A CA 1
ATOM 1317 C C . LYS A 1 167 ? -18.793 -1.606 12.074 1.00 93.31 167 LYS A C 1
ATOM 1319 O O . LYS A 1 167 ? -19.553 -1.113 12.900 1.00 93.31 167 LYS A O 1
ATOM 1324 N N . GLU A 1 168 ? -18.541 -2.909 12.002 1.00 92.50 168 GLU A N 1
ATOM 1325 C CA . GLU A 1 168 ? -19.105 -3.875 12.950 1.00 92.50 168 GLU A CA 1
ATOM 1326 C C . GLU A 1 168 ? -18.535 -3.686 14.362 1.00 92.50 168 GLU A C 1
ATOM 1328 O O . GLU A 1 168 ? -19.290 -3.659 15.331 1.00 92.50 168 GLU A O 1
ATOM 1333 N N . LEU A 1 169 ? -17.219 -3.489 14.484 1.00 93.56 169 LEU A N 1
ATOM 1334 C CA . LEU A 1 169 ? -16.552 -3.297 15.771 1.00 93.56 169 LEU A CA 1
ATOM 1335 C C . LEU A 1 169 ? -17.092 -2.067 16.515 1.00 93.56 169 LEU A C 1
ATOM 1337 O O . LEU A 1 169 ? -17.383 -2.144 17.706 1.00 93.56 169 LEU A O 1
ATOM 1341 N N . LEU A 1 170 ? -17.288 -0.948 15.811 1.00 94.00 170 LEU A N 1
ATOM 1342 C CA . LEU A 1 170 ? -17.861 0.265 16.400 1.00 94.00 170 LEU A CA 1
ATOM 1343 C C . LEU A 1 170 ? -19.293 0.038 16.905 1.00 94.00 170 LEU A C 1
ATOM 1345 O O . LEU A 1 170 ? -19.622 0.488 17.997 1.00 94.00 170 LEU A O 1
ATOM 1349 N N . GLN A 1 171 ? -20.120 -0.717 16.173 1.00 93.50 171 GLN A N 1
ATOM 1350 C CA . GLN A 1 171 ? -21.475 -1.060 16.624 1.00 93.50 171 GLN A CA 1
ATOM 1351 C C . GLN A 1 171 ? -21.464 -1.900 17.907 1.00 93.50 171 GLN A C 1
ATOM 1353 O O . GLN A 1 171 ? -22.281 -1.676 18.802 1.00 93.50 171 GLN A O 1
ATOM 1358 N N . ILE A 1 172 ? -20.527 -2.846 18.016 1.00 93.25 172 ILE A N 1
ATOM 1359 C CA . ILE A 1 172 ? -20.359 -3.671 19.218 1.00 93.25 172 ILE A CA 1
ATOM 1360 C C . ILE A 1 172 ? -19.948 -2.792 20.406 1.00 93.25 172 ILE A C 1
ATOM 1362 O O . ILE A 1 172 ? -20.586 -2.866 21.459 1.00 93.25 172 ILE A O 1
ATOM 1366 N N . ILE A 1 173 ? -18.946 -1.925 20.231 1.00 92.12 173 ILE A N 1
ATOM 1367 C CA . ILE A 1 173 ? -18.468 -1.017 21.285 1.00 92.12 173 ILE A CA 1
ATOM 1368 C C . ILE A 1 173 ? -19.589 -0.077 21.751 1.00 92.12 173 ILE A C 1
ATOM 1370 O O . ILE A 1 173 ? -19.819 0.051 22.954 1.00 92.12 173 ILE A O 1
ATOM 1374 N N . ASP A 1 174 ? -20.335 0.525 20.823 1.00 92.19 174 ASP A N 1
ATOM 1375 C CA . ASP A 1 174 ? -21.443 1.425 21.154 1.00 92.19 174 ASP A CA 1
ATOM 1376 C C . ASP A 1 174 ? -22.545 0.700 21.939 1.00 92.19 174 ASP A C 1
ATOM 1378 O O . ASP A 1 174 ? -23.021 1.207 22.956 1.00 92.19 174 ASP A O 1
ATOM 1382 N N . SER A 1 175 ? -22.909 -0.522 21.530 1.00 92.50 175 SER A N 1
ATOM 1383 C CA . SER A 1 175 ? -23.916 -1.324 22.239 1.00 92.50 175 SER A CA 1
ATOM 1384 C C . SER A 1 175 ? -23.488 -1.686 23.668 1.00 92.50 175 SER A C 1
ATOM 1386 O O . SER A 1 175 ? -24.299 -1.613 24.595 1.00 92.50 175 SER A O 1
ATOM 1388 N N . LYS A 1 176 ? -22.202 -2.004 23.869 1.00 90.81 176 LYS A N 1
ATOM 1389 C CA . LYS A 1 176 ? -21.612 -2.313 25.178 1.00 90.81 176 LYS A CA 1
ATOM 1390 C C . LYS A 1 176 ? -21.605 -1.083 26.084 1.00 90.81 176 LYS A C 1
ATOM 1392 O O . LYS A 1 176 ? -22.019 -1.176 27.237 1.00 90.81 176 LYS A O 1
ATOM 1397 N N . ASN A 1 177 ? -21.219 0.075 25.551 1.00 89.75 177 ASN A N 1
ATOM 1398 C CA . ASN A 1 177 ? -21.232 1.336 26.292 1.00 89.75 177 ASN A CA 1
ATOM 1399 C C . ASN A 1 177 ? -22.657 1.731 26.708 1.00 89.75 177 ASN A C 1
ATOM 1401 O O . ASN A 1 177 ? -22.877 2.114 27.855 1.00 89.75 177 ASN A O 1
ATOM 1405 N N . MET A 1 178 ? -23.645 1.573 25.819 1.00 89.81 178 MET A N 1
ATOM 1406 C CA . MET A 1 178 ? -25.053 1.820 26.155 1.00 89.81 178 MET A CA 1
ATOM 1407 C C . MET A 1 178 ? -25.563 0.882 27.259 1.00 89.81 178 MET A C 1
ATOM 1409 O O . MET A 1 178 ? -26.303 1.323 28.140 1.00 89.81 178 MET A O 1
ATOM 1413 N N . ALA A 1 179 ? -25.169 -0.396 27.237 1.00 90.50 179 ALA A N 1
ATOM 1414 C CA . ALA A 1 179 ? -25.529 -1.354 28.281 1.00 90.50 179 ALA A CA 1
ATOM 1415 C C . ALA A 1 179 ? -24.914 -0.980 29.641 1.00 90.50 179 ALA A C 1
ATOM 1417 O O . ALA A 1 179 ? -25.637 -0.930 30.634 1.00 90.50 179 ALA A O 1
ATOM 1418 N N . MET A 1 180 ? -23.625 -0.624 29.673 1.00 87.31 180 MET A N 1
ATOM 1419 C CA . MET A 1 180 ? -22.942 -0.191 30.899 1.00 87.31 180 MET A CA 1
ATOM 1420 C C . MET A 1 180 ? -23.574 1.072 31.497 1.00 87.31 180 MET A C 1
ATOM 1422 O O . MET A 1 180 ? -23.892 1.097 32.683 1.00 87.31 180 MET A O 1
ATOM 1426 N N . MET A 1 181 ? -23.860 2.090 30.676 1.00 88.50 181 MET A N 1
ATOM 1427 C CA . MET A 1 181 ? -24.538 3.309 31.143 1.00 88.50 181 MET A CA 1
ATOM 1428 C C . MET A 1 181 ? -25.935 3.014 31.710 1.00 88.50 181 MET A C 1
ATOM 1430 O O . MET A 1 181 ? -26.375 3.628 32.687 1.00 88.50 181 MET A O 1
ATOM 1434 N N . LYS A 1 182 ? -26.654 2.054 31.116 1.00 91.56 182 LYS A N 1
ATOM 1435 C CA . LYS A 1 182 ? -27.952 1.607 31.629 1.00 91.56 182 LYS A CA 1
ATOM 1436 C C . LYS A 1 182 ? -27.811 0.917 32.990 1.00 91.56 182 LYS A C 1
ATOM 1438 O O . LYS A 1 182 ? -28.619 1.181 33.873 1.00 91.56 182 LYS A O 1
ATOM 1443 N N . GLU A 1 183 ? -26.793 0.090 33.194 1.00 90.62 183 GLU A N 1
ATOM 1444 C CA . GLU A 1 183 ? -26.541 -0.561 34.487 1.00 90.62 183 GLU A CA 1
ATOM 1445 C C . GLU A 1 183 ? -26.141 0.444 35.576 1.00 90.62 183 GLU A C 1
ATOM 1447 O O . GLU A 1 183 ? -26.702 0.411 36.673 1.00 90.62 183 GLU A O 1
ATOM 1452 N N . GLU A 1 184 ? -25.251 1.390 35.264 1.00 91.31 184 GLU A N 1
ATOM 1453 C CA . GLU A 1 184 ? -24.835 2.452 36.190 1.00 91.31 184 GLU A CA 1
ATOM 1454 C C . GLU A 1 184 ? -26.013 3.347 36.598 1.00 91.31 184 GLU A C 1
ATOM 1456 O O . GLU A 1 184 ? -26.189 3.652 37.781 1.00 91.31 184 GLU A O 1
ATOM 1461 N N . SER A 1 185 ? -26.877 3.722 35.646 1.00 91.69 185 SER A N 1
ATOM 1462 C CA . SER A 1 185 ? -28.078 4.510 35.955 1.00 91.69 185 SER A CA 1
ATOM 1463 C C . SER A 1 185 ? -29.067 3.758 36.855 1.00 91.69 185 SER A C 1
ATOM 1465 O O . SER A 1 185 ? -29.615 4.354 37.784 1.00 91.69 185 SER A O 1
ATOM 1467 N N . ILE A 1 186 ? -29.249 2.446 36.657 1.00 93.31 186 ILE A N 1
ATOM 1468 C CA . ILE A 1 186 ? -30.087 1.606 37.529 1.00 93.31 186 ILE A CA 1
ATOM 1469 C C . ILE A 1 186 ? -29.490 1.518 38.941 1.00 93.31 186 ILE A C 1
ATOM 1471 O O . ILE A 1 186 ? -30.215 1.677 39.923 1.00 93.31 186 ILE A O 1
ATOM 1475 N N . GLN A 1 187 ? -28.175 1.311 39.070 1.00 91.31 187 GLN A N 1
ATOM 1476 C CA . GLN A 1 187 ? -27.504 1.288 40.375 1.00 91.31 187 GLN A CA 1
ATOM 1477 C C . GLN A 1 187 ? -27.629 2.631 41.105 1.00 91.31 187 GLN A C 1
ATOM 1479 O O . GLN A 1 187 ? -27.930 2.659 42.300 1.00 91.31 187 GLN A O 1
ATOM 1484 N N . MET A 1 188 ? -27.470 3.747 40.389 1.00 92.19 188 MET A N 1
ATOM 1485 C CA . MET A 1 188 ? -27.648 5.086 40.948 1.00 92.19 188 MET A CA 1
ATOM 1486 C C . MET A 1 188 ? -29.087 5.313 41.438 1.00 92.19 188 MET A C 1
ATOM 1488 O O . MET A 1 188 ? -29.279 5.823 42.543 1.00 92.19 188 MET A O 1
ATOM 1492 N N . MET A 1 189 ? -30.098 4.889 40.669 1.00 92.31 189 MET A N 1
ATOM 1493 C CA . MET A 1 189 ? -31.507 4.968 41.082 1.00 92.31 189 MET A CA 1
ATOM 1494 C C . MET A 1 189 ? -31.806 4.104 42.312 1.00 92.31 189 MET A C 1
ATOM 1496 O O . MET A 1 189 ? -32.478 4.565 43.236 1.00 92.31 189 MET A O 1
ATOM 1500 N N . ASN A 1 190 ? -31.266 2.885 42.370 1.00 92.25 190 ASN A N 1
ATOM 1501 C CA . ASN A 1 190 ? -31.431 2.005 43.527 1.00 92.25 190 ASN A CA 1
ATOM 1502 C C . ASN A 1 190 ? -30.806 2.616 44.791 1.00 92.25 190 ASN A C 1
ATOM 1504 O O . ASN A 1 190 ? -31.454 2.640 45.837 1.00 92.25 190 ASN A O 1
ATOM 1508 N N . ASN A 1 191 ? -29.606 3.194 44.687 1.00 92.12 191 ASN A N 1
ATOM 1509 C CA . ASN A 1 191 ? -28.941 3.877 45.802 1.00 92.12 191 ASN A CA 1
ATOM 1510 C C . ASN A 1 191 ? -29.695 5.135 46.269 1.00 92.12 191 ASN A C 1
ATOM 1512 O O . ASN A 1 191 ? -29.745 5.433 47.461 1.00 92.12 191 ASN A O 1
ATOM 1516 N N . LEU A 1 192 ? -30.315 5.876 45.349 1.00 92.44 192 LEU A N 1
ATOM 1517 C CA . LEU A 1 192 ? -31.183 7.002 45.703 1.00 92.44 192 LEU A CA 1
ATOM 1518 C C . LEU A 1 192 ? -32.438 6.528 46.448 1.00 92.44 192 LEU A C 1
ATOM 1520 O O . LEU A 1 192 ? -32.802 7.109 47.469 1.00 92.44 192 LEU A O 1
ATOM 1524 N N . SER A 1 193 ? -33.071 5.449 45.981 1.00 90.38 193 SER A N 1
ATOM 1525 C CA . SER A 1 193 ? -34.274 4.893 46.611 1.00 90.38 193 SER A CA 1
ATOM 1526 C C . SER A 1 193 ? -34.015 4.371 48.031 1.00 90.38 193 SER A C 1
ATOM 1528 O O . SER A 1 193 ? -34.810 4.633 48.938 1.00 90.38 193 SER A O 1
ATOM 1530 N N . SER A 1 194 ? -32.870 3.717 48.260 1.00 87.12 194 SER A N 1
ATOM 1531 C CA . SER A 1 194 ? -32.487 3.213 49.581 1.00 87.12 194 SER A CA 1
ATOM 1532 C C . SER A 1 194 ? -32.202 4.358 50.558 1.00 87.12 194 SER A C 1
ATOM 1534 O O . SER A 1 194 ? -32.681 4.337 51.694 1.00 87.12 194 SER A O 1
ATOM 1536 N N . ASN A 1 195 ? -31.530 5.418 50.103 1.00 87.44 195 ASN A N 1
ATOM 1537 C CA . ASN A 1 195 ? -31.283 6.609 50.915 1.00 87.44 195 ASN A CA 1
ATOM 1538 C C . ASN A 1 195 ? -32.581 7.328 51.320 1.00 87.44 195 ASN A C 1
ATOM 1540 O O . ASN A 1 195 ? -32.713 7.722 52.479 1.00 87.44 195 ASN A O 1
ATOM 1544 N N . ILE A 1 196 ? -33.562 7.433 50.414 1.00 86.94 196 ILE A N 1
ATOM 1545 C CA . ILE A 1 196 ? -34.880 8.020 50.720 1.00 86.94 196 ILE A CA 1
ATOM 1546 C C . ILE A 1 196 ? -35.644 7.164 51.744 1.00 86.94 196 ILE A C 1
ATOM 1548 O O . ILE A 1 196 ? -36.251 7.695 52.676 1.00 86.94 196 ILE A O 1
ATOM 1552 N N . SER A 1 197 ? -35.602 5.832 51.620 1.00 81.38 197 SER A N 1
ATOM 1553 C CA . SER A 1 197 ? -36.240 4.956 52.614 1.00 81.38 197 SER A CA 1
ATOM 1554 C C . SER A 1 197 ? -35.614 5.089 54.008 1.00 81.38 197 SER A C 1
ATOM 1556 O O . SER A 1 197 ? -36.334 5.134 55.005 1.00 81.38 197 SER A O 1
ATOM 1558 N N . ASN A 1 198 ? -34.291 5.260 54.087 1.00 77.00 198 ASN A N 1
ATOM 1559 C CA . ASN A 1 198 ? -33.596 5.467 55.355 1.00 77.00 198 ASN A CA 1
ATOM 1560 C C . ASN A 1 198 ? -33.900 6.840 55.977 1.00 77.00 198 ASN A C 1
ATOM 1562 O O . ASN A 1 198 ? -34.080 6.921 57.193 1.00 77.00 198 ASN A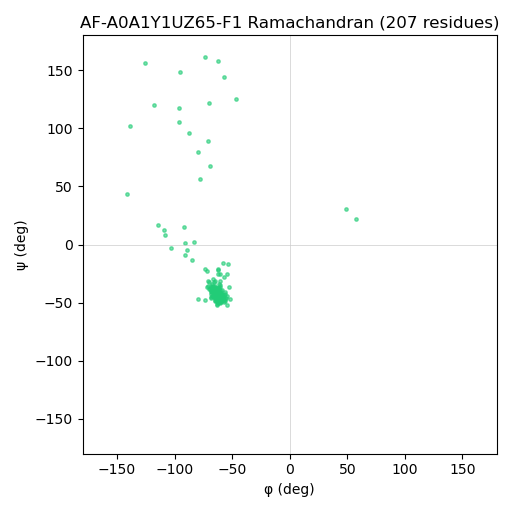 O 1
ATOM 1566 N N . SER A 1 199 ? -34.021 7.909 55.179 1.00 76.69 199 SER A N 1
ATOM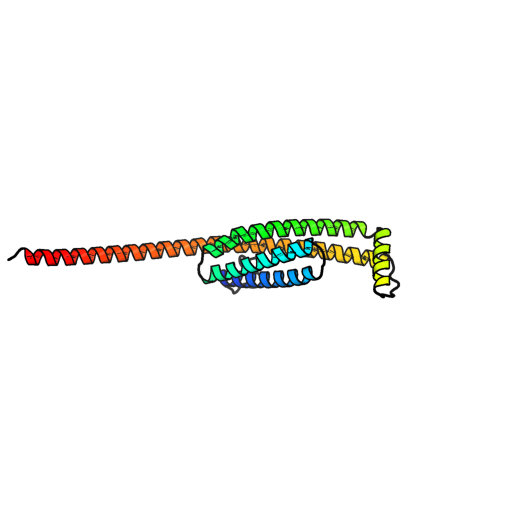 1567 C CA . SER A 1 199 ? -34.373 9.238 55.705 1.00 76.69 199 SER A CA 1
ATOM 1568 C C . SER A 1 199 ? -35.792 9.295 56.274 1.00 76.69 199 SER A C 1
ATOM 1570 O O . SER A 1 199 ? -36.019 9.959 57.285 1.00 76.69 199 SER A O 1
ATOM 1572 N N . ASN A 1 200 ? -36.741 8.572 55.673 1.00 73.81 200 ASN A N 1
ATOM 1573 C CA . ASN A 1 200 ? -38.123 8.532 56.159 1.00 73.81 200 ASN A CA 1
ATOM 1574 C C . ASN A 1 200 ? -38.258 7.771 57.487 1.00 73.81 200 ASN A C 1
ATOM 1576 O O . ASN A 1 200 ? -39.065 8.153 58.331 1.00 73.81 200 ASN A O 1
ATOM 1580 N N . ASN A 1 201 ? -37.433 6.744 57.715 1.00 67.25 201 ASN A N 1
ATOM 1581 C CA . ASN A 1 201 ? -37.392 6.054 59.008 1.00 67.25 201 ASN A CA 1
ATOM 1582 C C . ASN A 1 201 ? -36.831 6.951 60.125 1.00 67.25 201 ASN A C 1
ATOM 1584 O O . ASN A 1 201 ? -37.289 6.876 61.262 1.00 67.25 201 ASN A O 1
ATOM 1588 N N . LEU A 1 202 ? -35.879 7.834 59.806 1.00 63.06 202 LEU A N 1
ATOM 1589 C CA . LEU A 1 202 ? -35.302 8.781 60.766 1.00 63.06 202 LEU A CA 1
ATOM 1590 C C . LEU A 1 202 ? -36.269 9.913 61.148 1.00 63.06 202 LEU A C 1
ATOM 1592 O O . LEU A 1 202 ? -36.288 10.315 62.310 1.00 63.06 202 LEU A O 1
ATOM 1596 N N . SER A 1 203 ? -37.094 10.415 60.220 1.00 63.03 203 SER A N 1
ATOM 1597 C CA . SER A 1 203 ? -38.065 11.477 60.538 1.00 63.03 203 SER A CA 1
ATOM 1598 C C . SER A 1 203 ? -39.217 10.983 61.420 1.00 63.03 203 SER A C 1
ATOM 1600 O O . SER A 1 203 ? -39.691 11.724 62.281 1.00 63.03 203 SER A O 1
ATOM 1602 N N . PHE A 1 204 ? -39.615 9.713 61.284 1.00 60.50 204 PHE A N 1
ATOM 1603 C CA . PHE A 1 204 ? -40.677 9.117 62.099 1.00 60.50 204 PHE A CA 1
ATOM 1604 C C . PHE A 1 204 ? -40.294 8.999 63.585 1.00 60.50 204 PHE A C 1
ATOM 1606 O O . PHE A 1 204 ? -41.152 9.119 64.458 1.00 60.50 204 PHE A O 1
ATOM 1613 N N . CYS A 1 205 ? -39.005 8.837 63.898 1.00 59.41 205 CYS A N 1
ATOM 1614 C CA . CYS A 1 205 ? -38.527 8.782 65.282 1.00 59.41 205 CYS A CA 1
ATOM 1615 C C . CYS A 1 205 ? -38.575 10.138 66.011 1.00 59.41 205 CYS A C 1
ATOM 1617 O O . CYS A 1 205 ? -38.641 10.148 67.236 1.00 59.41 205 CYS A O 1
ATOM 1619 N N . TYR A 1 206 ? -38.578 11.269 65.298 1.00 58.72 206 TYR A N 1
ATOM 1620 C CA . TYR A 1 206 ? -38.616 12.607 65.910 1.00 58.72 206 TYR A CA 1
ATOM 1621 C C . TYR A 1 206 ? -40.033 13.161 66.124 1.00 58.72 206 TYR A C 1
ATOM 1623 O O . TYR A 1 206 ? -40.187 14.172 66.797 1.00 58.72 206 TYR A O 1
ATOM 1631 N N . SER A 1 207 ? -41.067 12.506 65.588 1.00 57.00 207 SER A N 1
ATOM 1632 C CA . SER A 1 207 ? -42.464 12.958 65.697 1.00 57.00 207 SER A CA 1
ATOM 1633 C C . SER A 1 207 ? -43.210 12.426 66.933 1.00 57.00 207 SER A C 1
ATOM 1635 O O . SER A 1 207 ? -44.366 12.792 67.131 1.00 57.00 207 SER A O 1
ATOM 1637 N N . ASN A 1 208 ? -42.597 11.548 67.735 1.00 55.31 208 ASN A N 1
ATOM 1638 C CA . ASN A 1 208 ? -43.258 10.845 68.846 1.00 55.31 208 ASN A CA 1
ATOM 1639 C C . ASN A 1 208 ? -42.721 11.207 70.247 1.00 55.31 208 ASN A C 1
ATOM 1641 O O . ASN A 1 208 ? -42.997 10.479 71.199 1.00 55.31 208 ASN A O 1
ATOM 1645 N N . ASN A 1 209 ? -41.991 12.318 70.382 1.00 50.16 209 ASN A N 1
ATOM 1646 C CA . ASN A 1 209 ? -41.615 12.921 71.670 1.00 50.16 209 ASN A CA 1
ATOM 1647 C C . ASN A 1 209 ? -42.194 14.331 71.767 1.00 50.16 209 ASN A C 1
ATOM 1649 O O . ASN A 1 209 ? -42.584 14.717 72.890 1.00 50.16 209 ASN A O 1
#

Solvent-accessible surface area (backbone atoms only — not comparable to full-atom values): 11355 Å² total; per-residue (Å²): 135,60,82,59,81,55,35,89,91,39,82,86,52,54,73,69,56,44,50,52,51,50,52,51,51,50,43,52,52,42,53,55,49,35,59,57,31,70,74,46,95,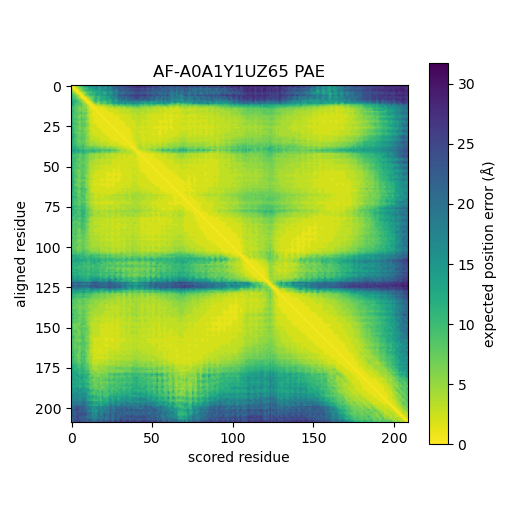46,73,67,35,51,52,48,35,54,51,37,53,54,45,42,52,39,52,53,43,27,54,54,11,65,76,64,74,34,62,67,38,46,52,46,29,60,58,52,48,52,54,52,47,54,52,51,46,55,52,39,53,52,48,37,54,50,28,51,50,50,39,70,49,35,80,40,64,70,60,54,50,53,54,48,54,55,38,52,77,67,70,48,91,62,96,72,55,69,68,59,53,33,50,48,48,34,51,53,22,52,49,51,36,53,51,42,54,52,49,49,52,51,52,52,52,50,51,53,48,50,51,54,50,50,56,53,51,51,52,53,52,52,53,51,52,54,50,52,54,51,51,51,52,50,52,52,50,52,54,51,52,52,53,54,55,54,52,54,59,56,56,60,67,69,76,78,122

Mean predicted aligned error: 7.78 Å

Radius of gyration: 29.95 Å; Cα contacts (8 Å, |Δi|>4): 119; chains: 1; bounding box: 76×34×102 Å

Nearest PDB structures (foldseek):
  6mrt-assembly1_A  TM=2.491E-01  e=4.734E+00  Escherichia coli K-12
  5xg2-assembly1_A  TM=2.971E-01  e=8.757E+00  Pyrococcus yayanosii CH1
  7a0g-assembly1_III  TM=2.057E-01  e=6.117E+00  Serratia marcescens

Foldseek 3Di:
DFCVVPPPVHVPDDSLVSLLVLLVVLLVVLVVLLVVLVVPPDPLSVVSNVLSVVLSVLSVLCNVCSVVVNLVSLVCSLVVVVVSLVVLLVSLVVQLVVLVVQLVCLPPPVVLVVVVVVCVVVVVPDPDDSVNSSVVSNVVSVVSNVVSVVVNVSSVSSSVSSVVVSVVSNVVSVVVVVVVVVVVVVVVVVVVVVVVVVVVVVVVVVVPD

Secondary structure (DSSP, 8-state):
--TTTT-TT-TTS-HHHHHHHHHHHHHHHHHHHHHHHHTS-SHHHHHHHHHHHHHHHHHHHHHHHHHTT-HHHHHHHHHHHHHHHHHHHHHHHHHHHHHHHHHHGGG-HHHHHHHHHHHHHTT------HHHHHHHHHHHHHHHHHHHHHHHHHHHHHHHHHHHHHHHHHHHHHHHHHHHHHHHHHHHHHHHHHHHHHHHHHHHHHS--